Protein AF-A0A1M6XL21-F1 (afdb_monomer_lite)

Radius of gyration: 25.84 Å; chains: 1; bounding box: 59×42×71 Å

pLDDT: mean 74.13, std 13.38, range [38.69, 94.69]

Structure (mmCIF, N/CA/C/O backbone):
data_AF-A0A1M6XL21-F1
#
_entry.id   AF-A0A1M6XL21-F1
#
loop_
_atom_site.group_PDB
_atom_site.id
_atom_site.type_symbol
_atom_site.label_atom_id
_atom_site.label_alt_id
_atom_site.label_comp_id
_atom_site.label_asym_id
_atom_site.label_entity_id
_atom_site.label_seq_id
_atom_site.pdbx_PDB_ins_code
_atom_site.Cartn_x
_atom_site.Cartn_y
_atom_site.Cartn_z
_atom_site.occupancy
_atom_site.B_iso_or_equiv
_atom_site.auth_seq_id
_atom_site.auth_comp_id
_atom_site.auth_asym_id
_atom_site.auth_atom_id
_atom_site.pdbx_PDB_model_num
ATOM 1 N N . MET A 1 1 ? -6.987 -1.058 28.748 1.00 57.75 1 MET A N 1
ATOM 2 C CA . MET A 1 1 ? -7.722 -0.565 27.557 1.00 57.75 1 MET A CA 1
ATOM 3 C C . MET A 1 1 ? -9.238 -0.708 27.685 1.00 57.75 1 MET A C 1
ATOM 5 O O . MET A 1 1 ? -9.947 0.036 27.022 1.00 57.75 1 MET A O 1
ATOM 9 N N . ASP A 1 2 ? -9.763 -1.590 28.539 1.00 62.88 2 ASP A N 1
ATOM 10 C CA . ASP A 1 2 ? -11.218 -1.822 28.621 1.00 62.88 2 ASP A CA 1
ATOM 11 C C . ASP A 1 2 ? -12.010 -0.645 29.212 1.00 62.88 2 ASP A C 1
ATOM 13 O O . ASP A 1 2 ? -13.094 -0.319 28.730 1.00 62.88 2 ASP A O 1
ATOM 17 N N . VAL A 1 3 ? -11.427 0.085 30.170 1.00 67.69 3 VAL A N 1
ATOM 18 C CA . VAL A 1 3 ? -12.015 1.335 30.690 1.00 67.69 3 VAL A CA 1
ATOM 19 C C . VAL A 1 3 ? -12.098 2.402 29.592 1.00 67.69 3 VAL A C 1
ATOM 21 O O . VAL A 1 3 ? -13.120 3.059 29.445 1.00 67.69 3 VAL A O 1
ATOM 24 N N . LEU A 1 4 ? -11.068 2.521 28.750 1.00 70.00 4 LEU A N 1
ATOM 25 C CA . LEU A 1 4 ? -11.036 3.484 27.643 1.00 70.00 4 LEU A CA 1
ATOM 26 C C . LEU A 1 4 ? -12.038 3.137 26.539 1.00 70.00 4 LEU A C 1
ATOM 28 O O . LEU A 1 4 ? -12.704 4.030 26.032 1.00 70.00 4 LEU A O 1
ATOM 32 N N . LYS A 1 5 ? -12.213 1.848 26.221 1.00 72.25 5 LYS A N 1
ATOM 33 C CA . LYS A 1 5 ? -13.268 1.385 25.301 1.00 72.25 5 LYS A CA 1
ATOM 34 C C . LYS A 1 5 ? -14.675 1.695 25.817 1.00 72.25 5 LYS A C 1
ATOM 36 O O . LYS A 1 5 ? -15.581 1.889 25.018 1.00 72.25 5 LYS A O 1
ATOM 41 N N . THR A 1 6 ? -14.851 1.740 27.137 1.00 74.31 6 THR A N 1
ATOM 42 C CA . THR A 1 6 ? -16.141 2.044 27.771 1.00 74.31 6 THR A CA 1
ATOM 43 C C . THR A 1 6 ? -16.406 3.551 27.818 1.00 74.31 6 THR A C 1
ATOM 45 O O . THR A 1 6 ? -17.531 3.992 27.597 1.00 74.31 6 THR A O 1
ATOM 48 N N . VAL A 1 7 ? -15.375 4.350 28.105 1.00 79.12 7 VAL A N 1
ATOM 49 C CA . VAL A 1 7 ? -15.499 5.804 28.295 1.00 79.12 7 VAL A CA 1
ATOM 50 C C . VAL A 1 7 ? -15.458 6.568 26.968 1.00 79.12 7 VAL A C 1
ATOM 52 O O . VAL A 1 7 ? -16.167 7.565 26.835 1.00 79.12 7 VAL A O 1
ATOM 55 N N . ALA A 1 8 ? -14.657 6.104 26.005 1.00 82.69 8 ALA A N 1
ATOM 56 C CA . ALA A 1 8 ? -14.414 6.777 24.731 1.00 82.69 8 ALA A CA 1
ATOM 57 C C . ALA A 1 8 ? -14.312 5.786 23.547 1.00 82.69 8 ALA A C 1
ATOM 59 O O . ALA A 1 8 ? -13.234 5.600 22.964 1.00 82.69 8 ALA A O 1
ATOM 60 N N . PRO A 1 9 ? -15.412 5.089 23.205 1.00 82.00 9 PRO A N 1
ATOM 61 C CA . PRO A 1 9 ? -15.414 4.072 22.158 1.00 82.00 9 PRO A CA 1
ATOM 62 C C . PRO A 1 9 ? -15.048 4.619 20.770 1.00 82.00 9 PRO A C 1
ATOM 64 O O . PRO A 1 9 ? -14.328 3.944 20.035 1.00 82.00 9 PRO A O 1
ATOM 67 N N . TRP A 1 10 ? -15.485 5.824 20.392 1.00 83.44 10 TRP A N 1
ATOM 68 C CA . TRP A 1 10 ? -15.231 6.358 19.050 1.00 83.44 10 TRP A CA 1
ATOM 69 C C . TRP A 1 10 ? -13.767 6.721 18.834 1.00 83.44 10 TRP A C 1
ATOM 71 O O . TRP A 1 10 ? -13.200 6.389 17.791 1.00 83.44 10 TRP A O 1
ATOM 81 N N . LEU A 1 11 ? -13.146 7.361 19.819 1.00 84.44 11 LEU A N 1
ATOM 82 C CA . LEU A 1 11 ? -11.736 7.732 19.791 1.00 84.44 11 LEU A CA 1
ATOM 83 C C . LEU A 1 11 ? -10.828 6.502 19.802 1.00 84.44 11 LEU A C 1
ATOM 85 O O . LEU A 1 11 ? -9.853 6.454 19.049 1.00 84.44 11 LEU A O 1
ATOM 89 N N . VAL A 1 12 ? -11.164 5.481 20.599 1.00 82.88 12 VAL A N 1
ATOM 90 C CA . VAL A 1 12 ? -10.416 4.217 20.603 1.00 82.88 12 VAL A CA 1
ATOM 91 C C . VAL A 1 12 ? -10.538 3.527 19.248 1.00 82.88 12 VAL A C 1
ATOM 93 O O . VAL A 1 12 ? -9.514 3.184 18.660 1.00 82.88 12 VAL A O 1
ATOM 96 N N . THR A 1 13 ? -11.750 3.383 18.703 1.00 80.62 13 THR A N 1
ATOM 97 C CA . THR A 1 13 ? -11.937 2.763 17.384 1.00 80.62 13 THR A CA 1
ATOM 98 C C . THR A 1 13 ? -11.274 3.568 16.269 1.00 80.62 13 THR A C 1
ATOM 100 O O . THR A 1 13 ? -10.723 2.974 15.349 1.00 80.62 13 THR A O 1
ATOM 103 N N . ALA A 1 14 ? -11.249 4.896 16.350 1.00 81.44 14 ALA A N 1
ATOM 104 C CA . ALA A 1 14 ? -10.526 5.747 15.409 1.00 81.44 14 ALA A CA 1
ATOM 105 C C . ALA A 1 14 ? -9.002 5.546 15.477 1.00 81.44 14 ALA A C 1
ATOM 107 O O . ALA A 1 14 ? -8.352 5.414 14.441 1.00 81.44 14 ALA A O 1
ATOM 108 N N . LEU A 1 15 ? -8.433 5.459 16.684 1.00 80.31 15 LEU A N 1
ATOM 109 C CA . LEU A 1 15 ? -7.005 5.198 16.904 1.00 80.31 15 LEU A CA 1
ATOM 110 C C . LEU A 1 15 ? -6.580 3.784 16.489 1.00 80.31 15 LEU A C 1
ATOM 112 O O . LEU A 1 15 ? -5.427 3.581 16.099 1.00 80.31 15 LEU A O 1
ATOM 116 N N . THR A 1 16 ? -7.463 2.790 16.620 1.00 74.75 16 THR A N 1
ATOM 117 C CA . THR A 1 16 ? -7.148 1.378 16.333 1.00 74.75 16 THR A CA 1
ATOM 118 C C . THR A 1 16 ? -7.675 0.885 14.989 1.00 74.75 16 THR A C 1
ATOM 120 O O . THR A 1 16 ? -7.268 -0.180 14.542 1.00 74.75 16 THR A O 1
ATOM 123 N N . GLY A 1 17 ? -8.562 1.637 14.339 1.00 70.44 17 GLY A N 1
ATOM 124 C CA . GLY A 1 17 ? -9.298 1.234 13.137 1.00 70.44 17 GLY A CA 1
ATOM 125 C C . GLY A 1 17 ? -8.495 1.256 11.839 1.00 70.44 17 GLY A C 1
ATOM 126 O O . GLY A 1 17 ? -9.066 1.064 10.774 1.00 70.44 17 GLY A O 1
ATOM 127 N N . GLY A 1 18 ? -7.186 1.511 11.901 1.00 66.00 18 GLY A N 1
ATOM 128 C CA . GLY A 1 18 ? -6.281 1.366 10.757 1.00 66.00 18 GLY A CA 1
ATOM 129 C C . GLY A 1 18 ? -6.426 2.417 9.654 1.00 66.00 18 GLY A C 1
ATOM 130 O O . GLY A 1 18 ? -5.736 2.307 8.649 1.00 66.00 18 GLY A O 1
ATOM 131 N N . VAL A 1 19 ? -7.268 3.442 9.828 1.00 73.62 19 VAL A N 1
ATOM 132 C CA . VAL A 1 19 ? -7.415 4.554 8.875 1.00 73.62 19 VAL A CA 1
ATOM 133 C C . VAL A 1 19 ? -6.515 5.718 9.315 1.00 73.62 19 VAL A C 1
ATOM 135 O O . VAL A 1 19 ? -6.855 6.394 10.291 1.00 73.62 19 VAL A O 1
ATOM 138 N N . PRO A 1 20 ? -5.395 6.011 8.617 1.00 70.25 20 PRO A N 1
ATOM 139 C CA . PRO A 1 20 ? -4.385 6.958 9.102 1.00 70.25 20 PRO A CA 1
ATOM 140 C C . PRO A 1 20 ? -4.927 8.368 9.380 1.00 70.25 20 PRO A C 1
ATOM 142 O O . PRO A 1 20 ? -4.590 8.973 10.394 1.00 70.25 20 PRO A O 1
ATOM 145 N N . GLY A 1 21 ? -5.817 8.877 8.519 1.00 74.94 21 GLY A N 1
ATOM 146 C CA . GLY A 1 21 ? -6.404 10.212 8.682 1.00 74.94 21 GLY A CA 1
ATOM 147 C C . GLY A 1 21 ? -7.362 10.323 9.873 1.00 74.94 21 GLY A C 1
ATOM 148 O O . GLY A 1 21 ? -7.344 11.317 10.596 1.00 74.94 21 GLY A O 1
ATOM 149 N N . ILE A 1 22 ? -8.162 9.284 10.124 1.00 78.50 22 ILE A N 1
ATOM 150 C CA . ILE A 1 22 ? -9.100 9.242 11.256 1.00 78.50 22 ILE A CA 1
ATOM 151 C C . ILE A 1 22 ? -8.326 9.036 12.568 1.00 78.50 22 ILE A C 1
ATOM 153 O O . ILE A 1 22 ? -8.627 9.691 13.566 1.00 78.50 22 ILE A O 1
ATOM 157 N N . ALA A 1 23 ? -7.277 8.208 12.551 1.00 77.88 23 ALA A N 1
ATOM 158 C CA . ALA A 1 23 ? -6.390 8.005 13.693 1.00 77.88 23 ALA A CA 1
ATOM 159 C C . ALA A 1 23 ? -5.653 9.294 14.091 1.00 77.8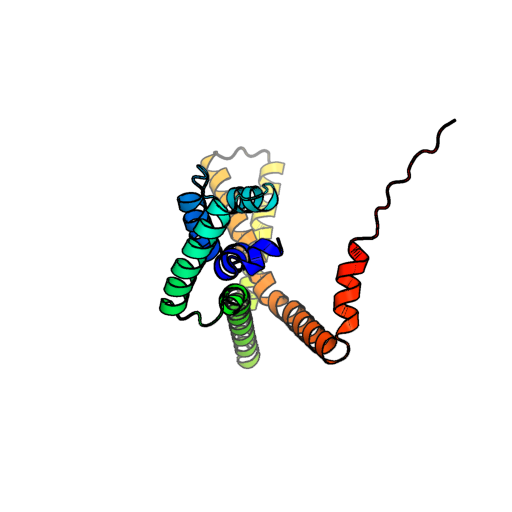8 23 ALA A C 1
ATOM 161 O O . ALA A 1 23 ? -5.602 9.620 15.275 1.00 77.88 23 ALA A O 1
ATOM 162 N N . ALA A 1 24 ? -5.145 10.068 13.125 1.00 79.50 24 ALA A N 1
ATOM 163 C CA . ALA A 1 24 ? -4.499 11.356 13.388 1.00 79.50 24 ALA A CA 1
ATOM 164 C C . ALA A 1 24 ? -5.479 12.409 13.946 1.00 79.50 24 ALA A C 1
ATOM 166 O O . ALA A 1 24 ? -5.139 13.168 14.858 1.00 79.50 24 ALA A O 1
ATOM 167 N N . MET A 1 25 ? -6.727 12.431 13.461 1.00 79.44 25 MET A N 1
ATOM 168 C CA . MET A 1 25 ? -7.765 13.301 14.029 1.00 79.44 25 MET A CA 1
ATOM 169 C C . MET A 1 25 ? -8.119 12.917 15.469 1.00 79.44 25 MET A C 1
ATOM 171 O O . MET A 1 25 ? -8.242 13.793 16.321 1.00 79.44 25 MET A O 1
ATOM 175 N N . ALA A 1 26 ? -8.237 11.623 15.769 1.00 80.94 26 ALA A N 1
ATOM 176 C CA . ALA A 1 26 ? -8.469 11.172 17.138 1.00 80.94 26 ALA A CA 1
ATOM 177 C C . ALA A 1 26 ? -7.271 11.483 18.049 1.00 80.94 26 ALA A C 1
ATOM 179 O O . ALA A 1 26 ? -7.458 12.000 19.148 1.00 80.94 26 ALA A O 1
ATOM 180 N N . ALA A 1 27 ? -6.042 11.255 17.577 1.00 81.56 27 ALA A N 1
ATOM 181 C CA . ALA A 1 27 ? -4.825 11.571 18.321 1.00 81.56 27 ALA A CA 1
ATOM 182 C C . ALA A 1 27 ? -4.724 13.067 18.653 1.00 81.56 27 ALA A C 1
ATOM 184 O O . ALA A 1 27 ? -4.482 13.424 19.803 1.00 81.56 27 ALA A O 1
ATOM 185 N N . SER A 1 28 ? -5.006 13.949 17.692 1.00 80.81 28 SER A N 1
ATOM 186 C CA . SER A 1 28 ? -5.005 15.401 17.922 1.00 80.81 28 SER A CA 1
ATOM 187 C C . SER A 1 28 ? -6.123 15.870 18.862 1.00 80.81 28 SER A C 1
ATOM 189 O O . SER A 1 28 ? -5.878 16.721 19.718 1.00 80.81 28 SER A O 1
ATOM 191 N N . ALA A 1 29 ? -7.327 15.290 18.773 1.00 80.00 29 ALA A N 1
ATOM 192 C CA . ALA A 1 29 ? -8.427 15.592 19.692 1.00 80.00 29 ALA A CA 1
ATOM 193 C C . ALA A 1 29 ? -8.091 15.210 21.144 1.00 80.00 29 ALA A C 1
ATOM 195 O O . ALA A 1 29 ? -8.383 15.965 22.074 1.00 80.00 29 ALA A O 1
ATOM 196 N N . ILE A 1 30 ? -7.434 14.064 21.335 1.00 81.00 30 ILE A N 1
ATOM 197 C CA . ILE A 1 30 ? -7.001 13.583 22.651 1.00 81.00 30 ILE A CA 1
ATOM 198 C C . ILE A 1 30 ? -5.828 14.421 23.160 1.00 81.00 30 ILE A C 1
ATOM 200 O O . ILE A 1 30 ? -5.871 14.900 24.291 1.00 81.00 30 ILE A O 1
ATOM 204 N N . ALA A 1 31 ? -4.814 14.663 22.329 1.00 81.50 31 ALA A N 1
ATOM 205 C CA . ALA A 1 31 ? -3.648 15.454 22.707 1.00 81.50 31 ALA A CA 1
ATOM 206 C C . ALA A 1 31 ? -4.032 16.881 23.128 1.00 81.50 31 ALA A C 1
ATOM 208 O O . ALA A 1 31 ? -3.570 17.357 24.164 1.00 81.50 31 ALA A O 1
ATOM 209 N N . GLY A 1 32 ? -4.958 17.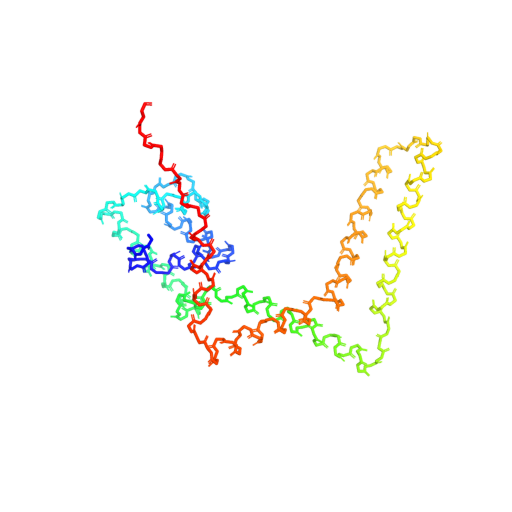521 22.404 1.00 77.25 32 GLY A N 1
ATOM 210 C CA . GLY A 1 32 ? -5.450 18.860 22.739 1.00 77.25 32 GLY A CA 1
ATOM 211 C C . GLY A 1 32 ? -6.238 18.937 24.053 1.00 77.25 32 GLY A C 1
ATOM 212 O O . GLY A 1 32 ? -6.229 19.978 24.706 1.00 77.25 32 GLY A O 1
ATOM 213 N N . LYS A 1 33 ? -6.900 17.851 24.470 1.00 76.38 33 LYS A N 1
ATOM 214 C CA . LYS A 1 33 ? -7.683 17.797 25.719 1.00 76.38 33 LYS A CA 1
ATOM 215 C C . LYS A 1 33 ? -6.867 17.327 26.922 1.00 76.38 33 LYS A C 1
ATOM 217 O O . LYS A 1 33 ? -7.139 17.764 28.035 1.00 76.38 33 LYS A O 1
ATOM 222 N N . LEU A 1 34 ? -5.877 16.461 26.704 1.00 74.25 34 LEU A N 1
ATOM 223 C CA . LEU A 1 34 ? -4.982 15.958 27.750 1.00 74.25 34 LEU A CA 1
ATOM 224 C C . LEU A 1 34 ? -3.705 16.802 27.906 1.00 74.25 34 LEU A C 1
ATOM 226 O O . LEU A 1 34 ? -2.931 16.554 28.827 1.00 74.25 34 LEU A O 1
ATOM 230 N N . GLY A 1 35 ? -3.478 17.791 27.034 1.00 69.44 35 GLY A N 1
ATOM 231 C CA . GLY A 1 35 ? -2.284 18.639 27.066 1.00 69.44 35 GLY A CA 1
ATOM 232 C C . GLY A 1 35 ? -1.001 17.898 26.680 1.00 69.44 35 GLY A C 1
ATOM 233 O O . GLY A 1 35 ? 0.082 18.267 27.131 1.00 69.44 35 GLY A O 1
ATOM 234 N N . LEU A 1 36 ? -1.110 16.837 25.875 1.00 71.94 36 LEU A N 1
ATOM 235 C CA . LEU A 1 36 ? 0.050 16.096 25.383 1.00 71.94 36 LEU A CA 1
ATOM 236 C C . LEU A 1 36 ? 0.720 16.919 24.275 1.00 71.94 36 LEU A C 1
ATOM 238 O O . LEU A 1 36 ? 0.079 17.277 23.290 1.00 71.94 36 LEU A O 1
ATOM 242 N N . GLY A 1 37 ? 2.008 17.231 24.442 1.00 59.00 37 GLY A N 1
ATOM 243 C CA . GLY A 1 37 ? 2.772 18.024 23.469 1.00 59.00 37 GLY A CA 1
ATOM 244 C C . GLY A 1 37 ? 3.039 17.300 22.144 1.00 59.00 37 GLY A C 1
ATOM 245 O O . GLY A 1 37 ? 3.297 17.953 21.138 1.00 59.00 37 GLY A O 1
ATOM 246 N N . ASP A 1 38 ? 2.942 15.967 22.135 1.00 66.62 38 ASP A N 1
ATOM 247 C CA . ASP A 1 38 ? 3.056 15.137 20.937 1.00 66.62 38 ASP A CA 1
ATOM 248 C C . ASP A 1 38 ? 1.677 14.569 20.559 1.00 66.62 38 ASP A C 1
ATOM 250 O O . ASP A 1 38 ? 1.108 13.733 21.263 1.00 66.62 38 ASP A O 1
ATOM 254 N N . GLY A 1 39 ? 1.130 15.071 19.448 1.00 69.12 39 GLY A N 1
ATOM 255 C CA . GLY A 1 39 ? -0.148 14.645 18.875 1.00 69.12 39 GLY A CA 1
ATOM 256 C C . GLY A 1 39 ? -0.039 13.445 17.934 1.00 69.12 39 GLY A C 1
ATOM 257 O O . GLY A 1 39 ? -1.000 13.153 17.217 1.00 69.12 39 GLY A O 1
ATOM 258 N N . SER A 1 40 ? 1.117 12.776 17.880 1.00 74.56 40 SER A N 1
ATOM 259 C CA . SER A 1 40 ? 1.289 11.571 17.076 1.00 74.56 40 SER A CA 1
ATOM 260 C C . SER A 1 40 ? 0.445 10.410 17.614 1.00 74.56 40 SER A C 1
ATOM 262 O O . SER A 1 40 ? 0.214 10.256 18.816 1.00 74.56 40 SER A O 1
ATOM 264 N N . VAL A 1 41 ? -0.035 9.569 16.696 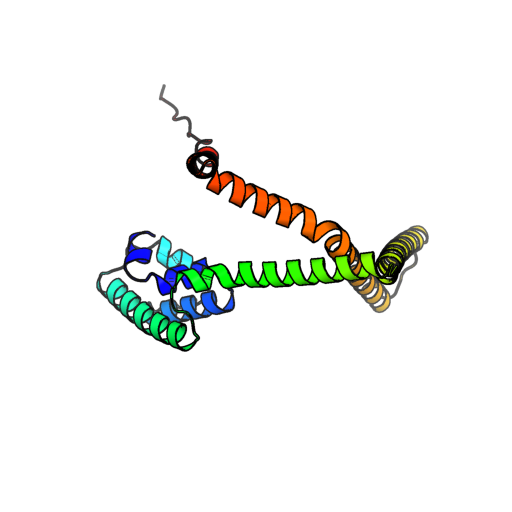1.00 76.81 41 VAL A N 1
ATOM 265 C CA . VAL A 1 41 ? -0.913 8.429 17.010 1.00 76.81 41 VAL A CA 1
ATOM 266 C C . VAL A 1 41 ? -0.248 7.468 17.999 1.00 76.81 41 VAL A C 1
ATOM 268 O O . VAL A 1 41 ? -0.909 6.973 18.913 1.00 76.81 41 VAL A O 1
ATOM 271 N N . ASP A 1 42 ? 1.058 7.247 17.855 1.00 75.75 42 ASP A N 1
ATOM 272 C CA . ASP A 1 42 ? 1.822 6.329 18.699 1.00 75.75 42 ASP A CA 1
ATOM 273 C C . ASP A 1 42 ? 2.102 6.908 20.090 1.00 75.75 42 ASP A C 1
ATOM 275 O O . ASP A 1 42 ? 1.941 6.198 21.087 1.00 75.75 42 ASP A O 1
ATOM 279 N N . ALA A 1 43 ? 2.437 8.202 20.188 1.00 76.44 43 ALA A N 1
ATOM 280 C CA . ALA A 1 43 ? 2.641 8.864 21.476 1.00 76.44 43 ALA A CA 1
ATOM 281 C C . ALA A 1 43 ? 1.346 8.910 22.293 1.00 76.44 43 ALA A C 1
ATOM 283 O O . ALA A 1 43 ? 1.343 8.561 23.476 1.00 76.44 43 ALA A O 1
ATOM 284 N N . VAL A 1 44 ? 0.224 9.251 21.650 1.00 78.94 44 VAL A N 1
ATOM 285 C CA . VAL A 1 44 ? -1.093 9.263 22.296 1.00 78.94 44 VAL A CA 1
ATOM 286 C C . VAL A 1 44 ? -1.509 7.852 22.710 1.00 78.94 44 VAL A C 1
ATOM 288 O O . VAL A 1 44 ? -1.964 7.655 23.836 1.00 78.94 44 VAL A O 1
ATOM 291 N N . ARG A 1 45 ? -1.306 6.840 21.855 1.00 75.81 45 ARG A N 1
ATOM 292 C CA . ARG A 1 45 ? -1.600 5.441 22.203 1.00 75.81 45 ARG A CA 1
ATOM 293 C C . ARG A 1 45 ? -0.786 4.980 23.415 1.00 75.81 45 ARG A C 1
ATOM 295 O O . ARG A 1 45 ? -1.359 4.372 24.316 1.00 75.81 45 ARG A O 1
ATOM 302 N N . SER A 1 46 ? 0.506 5.301 23.448 1.00 74.12 46 SER A N 1
ATOM 303 C CA . SER A 1 46 ? 1.409 4.962 24.554 1.00 74.12 46 SER A CA 1
ATOM 304 C C . SER A 1 46 ? 0.999 5.651 25.862 1.00 74.12 46 SER A C 1
ATOM 306 O O . SER A 1 46 ? 0.868 4.995 26.901 1.00 74.12 46 SER A O 1
ATOM 308 N N . ALA A 1 47 ? 0.679 6.948 25.800 1.00 72.62 47 ALA A N 1
ATOM 309 C CA . ALA A 1 47 ? 0.208 7.727 26.945 1.00 72.62 47 ALA A CA 1
ATOM 310 C C . ALA A 1 47 ? -1.105 7.172 27.528 1.00 72.62 47 ALA A C 1
ATOM 312 O O . ALA A 1 47 ? -1.256 7.073 28.746 1.00 72.62 47 ALA A O 1
ATOM 313 N N . LEU A 1 48 ? -2.028 6.738 26.664 1.00 71.94 48 LEU A N 1
ATOM 314 C CA . LEU A 1 48 ? -3.297 6.124 27.066 1.00 71.94 48 LEU A CA 1
ATOM 315 C C . LEU A 1 48 ? -3.132 4.699 27.625 1.00 71.94 48 LEU A C 1
ATOM 317 O O . LEU A 1 48 ? -3.956 4.259 28.425 1.00 71.94 48 LEU A O 1
ATOM 321 N N . THR A 1 49 ? -2.096 3.952 27.223 1.00 68.69 49 THR A N 1
ATOM 322 C CA . THR A 1 49 ? -1.790 2.628 27.803 1.00 68.69 49 THR A CA 1
ATOM 323 C C . THR A 1 49 ? -1.034 2.693 29.127 1.00 68.69 49 THR A C 1
ATOM 325 O O . THR A 1 49 ? -1.184 1.784 29.941 1.00 68.69 49 THR A O 1
ATOM 328 N N . GLY A 1 50 ? -0.200 3.718 29.324 1.00 60.22 50 GLY A N 1
ATOM 329 C CA . GLY A 1 50 ? 0.785 3.761 30.408 1.00 60.22 50 GLY A CA 1
ATOM 330 C C . GLY A 1 50 ? 0.338 4.478 31.682 1.00 60.22 50 GLY A C 1
ATOM 331 O O . GLY A 1 50 ? 0.969 4.287 32.719 1.00 60.22 50 GLY A O 1
ATOM 332 N N . GLN A 1 51 ? -0.727 5.286 31.640 1.00 62.53 51 GLN A N 1
ATOM 333 C CA . GLN A 1 51 ? -1.074 6.185 32.744 1.00 62.53 51 GLN A CA 1
ATOM 334 C C . GLN A 1 51 ? -2.440 5.861 33.361 1.00 62.53 51 GLN A C 1
ATOM 336 O O . GLN A 1 51 ? -3.442 5.720 32.659 1.00 62.53 51 GLN A O 1
ATOM 341 N N . GLN A 1 52 ? -2.498 5.782 34.695 1.00 62.03 52 GLN A N 1
ATOM 342 C CA . GLN A 1 52 ? -3.767 5.842 35.423 1.00 62.03 52 GLN A CA 1
ATOM 343 C C . GLN A 1 52 ? -4.345 7.245 35.224 1.00 62.03 52 GLN A C 1
ATOM 345 O O . GLN A 1 52 ? -3.834 8.218 35.774 1.00 62.03 52 GLN A O 1
ATOM 350 N N . MET A 1 53 ? -5.364 7.355 34.373 1.00 69.00 53 MET A N 1
ATOM 351 C CA . MET A 1 53 ? -6.028 8.628 34.103 1.00 69.00 53 MET A CA 1
ATOM 352 C C . MET A 1 53 ? -6.810 9.087 35.332 1.00 69.00 53 MET A C 1
ATOM 354 O O . MET A 1 53 ? -7.499 8.286 35.968 1.00 69.00 53 MET A O 1
ATOM 358 N N . THR A 1 54 ? -6.737 10.380 35.645 1.00 78.38 54 THR A N 1
ATOM 359 C CA . THR A 1 54 ? -7.561 10.955 36.713 1.00 78.38 54 THR A CA 1
ATOM 360 C C . THR A 1 54 ? -9.036 11.023 36.280 1.00 78.38 54 THR A C 1
ATOM 362 O O . THR A 1 54 ? -9.327 11.051 35.078 1.00 78.38 54 THR A O 1
ATOM 365 N N . PRO A 1 55 ? -9.999 11.062 37.218 1.00 76.25 55 PRO A N 1
ATOM 366 C CA . PRO A 1 55 ? -11.422 11.193 36.892 1.00 76.25 55 PRO A CA 1
ATOM 367 C C . PRO A 1 55 ? -11.741 12.405 36.002 1.00 76.25 55 PRO A C 1
ATOM 369 O O . PRO A 1 55 ? -12.586 12.322 35.110 1.00 76.25 55 PRO A O 1
ATOM 372 N N . GLU A 1 56 ? -11.023 13.512 36.184 1.00 78.75 56 GLU A N 1
ATOM 373 C CA . GLU A 1 56 ? -11.164 14.733 35.385 1.00 78.75 56 GLU A CA 1
ATOM 374 C C . GLU A 1 56 ? -10.687 14.513 33.943 1.00 78.75 56 GLU A C 1
ATOM 376 O O . GLU A 1 56 ? -11.325 14.974 32.995 1.00 78.75 56 GLU A O 1
ATOM 381 N N . GLN A 1 57 ? -9.603 13.753 33.758 1.00 77.38 57 GLN A N 1
ATOM 382 C CA . GLN A 1 57 ? -9.099 13.381 32.434 1.00 77.38 57 GLN A CA 1
ATOM 383 C C . GLN A 1 57 ? -10.042 12.407 31.721 1.00 77.38 57 GLN A C 1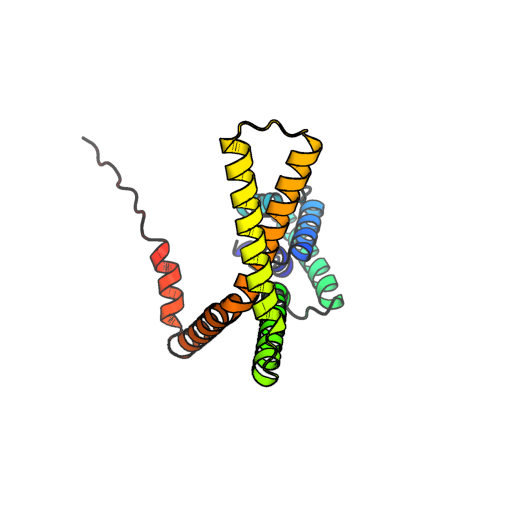
ATOM 385 O O . GLN A 1 57 ? -10.220 12.507 30.507 1.00 77.38 57 GLN A O 1
ATOM 390 N N . LEU A 1 58 ? -10.683 11.493 32.456 1.00 80.19 58 LEU A N 1
ATOM 391 C CA . LEU A 1 58 ? -11.705 10.600 31.903 1.00 80.19 58 LEU A CA 1
ATOM 392 C C . LEU A 1 58 ? -12.949 11.375 31.450 1.00 80.19 58 LEU A C 1
ATOM 394 O O . LEU A 1 58 ? -13.499 11.077 30.390 1.00 80.19 58 LEU A O 1
ATOM 398 N N . LEU A 1 59 ? -13.364 12.399 32.202 1.00 83.12 59 LEU A N 1
ATOM 399 C CA . LEU A 1 59 ? -14.465 13.277 31.804 1.00 83.12 59 LEU A CA 1
ATOM 400 C C . LEU A 1 59 ? -14.116 14.089 30.548 1.00 83.12 59 LEU A C 1
ATOM 402 O O . LEU A 1 59 ? -14.923 14.159 29.621 1.00 83.12 59 LEU A O 1
ATOM 406 N N . ALA A 1 60 ? -12.910 14.658 30.492 1.00 82.44 60 ALA A N 1
ATOM 407 C CA . ALA A 1 60 ? -12.431 15.388 29.320 1.00 82.44 60 ALA A CA 1
ATOM 408 C C . ALA A 1 60 ? -12.341 14.486 28.078 1.00 82.44 60 ALA A C 1
ATOM 410 O O . ALA A 1 60 ? -12.714 14.904 26.980 1.00 82.44 60 ALA A O 1
ATOM 411 N N . LEU A 1 61 ? -11.898 13.237 28.255 1.00 82.38 61 LEU A N 1
ATOM 412 C CA . LEU A 1 61 ? -11.848 12.241 27.189 1.00 82.38 61 LEU A CA 1
ATOM 413 C C . LEU A 1 61 ? -13.252 11.858 26.709 1.00 82.38 61 LEU A C 1
ATOM 415 O O . LEU A 1 61 ? -13.474 11.766 25.506 1.00 82.38 61 LEU A O 1
ATOM 419 N N . LYS A 1 62 ? -14.211 11.697 27.627 1.00 85.00 62 LYS A N 1
ATOM 420 C CA . LYS A 1 62 ? -15.609 11.424 27.276 1.00 85.00 62 LYS A CA 1
ATOM 421 C C . LYS A 1 62 ? -16.231 12.559 26.461 1.00 85.00 62 LYS A C 1
ATOM 423 O O . LYS A 1 62 ? -16.865 12.300 25.447 1.00 85.00 62 LYS A O 1
ATOM 428 N N . GLN A 1 63 ? -16.012 13.808 26.867 1.00 85.50 63 GLN A N 1
ATOM 429 C CA . GLN A 1 63 ? -16.481 14.971 26.106 1.00 85.50 63 GLN A CA 1
ATOM 430 C C . GLN A 1 63 ? -15.858 15.018 24.705 1.00 85.50 63 GLN A C 1
ATOM 432 O O . GLN A 1 63 ? -16.549 15.284 23.726 1.00 85.50 63 GLN A O 1
ATOM 437 N N . ALA A 1 64 ? -14.559 14.723 24.601 1.00 83.88 64 ALA A N 1
ATOM 438 C CA . ALA A 1 64 ? -13.877 14.636 23.315 1.00 83.88 64 ALA A CA 1
ATOM 439 C C . ALA A 1 64 ? -14.444 13.510 22.435 1.00 83.88 64 ALA A C 1
ATOM 441 O O . ALA A 1 64 ? -14.557 13.690 21.223 1.00 83.88 64 ALA A O 1
ATOM 442 N N . ASP A 1 65 ? -14.812 12.374 23.033 1.00 84.62 65 ASP A N 1
ATOM 443 C CA . ASP A 1 65 ? -15.449 11.256 22.336 1.00 84.62 65 ASP A CA 1
ATOM 444 C C . ASP A 1 65 ? -16.831 11.629 21.805 1.00 84.62 65 ASP A C 1
ATOM 446 O O . ASP A 1 65 ? -17.125 11.354 20.646 1.00 84.62 65 ASP A O 1
ATOM 450 N N . ASP A 1 66 ? -17.646 12.317 22.607 1.00 86.69 66 ASP A N 1
ATOM 451 C CA . ASP A 1 66 ? -18.987 12.754 22.213 1.00 86.69 66 ASP A CA 1
ATOM 452 C C . ASP A 1 66 ? -18.929 13.777 21.054 1.00 86.69 66 ASP A C 1
ATOM 454 O O . ASP A 1 66 ? -19.663 13.648 20.065 1.00 86.69 66 ASP A O 1
ATOM 458 N N . ASP A 1 67 ? -18.003 14.743 21.118 1.00 85.38 67 ASP A N 1
ATOM 459 C CA . ASP A 1 67 ? -17.750 15.716 20.043 1.00 85.38 67 ASP A CA 1
ATOM 460 C C . ASP A 1 67 ? -17.251 15.031 18.761 1.00 85.38 67 ASP A C 1
ATOM 462 O O . ASP A 1 67 ? -17.662 15.365 17.642 1.00 85.38 67 ASP A O 1
ATOM 466 N N . PHE A 1 68 ? -16.349 14.060 18.913 1.00 84.88 68 PHE A N 1
ATOM 467 C CA . PHE A 1 68 ? -15.814 13.285 17.802 1.00 84.88 68 PHE A CA 1
ATOM 468 C C . PHE A 1 68 ? -16.900 12.404 17.174 1.00 84.88 68 PHE A C 1
ATOM 470 O O . PHE A 1 68 ? -17.055 12.403 15.953 1.00 84.88 68 PHE A O 1
ATOM 477 N N . ALA A 1 69 ? -17.723 11.737 17.983 1.00 84.06 69 ALA A N 1
ATOM 478 C CA . ALA A 1 69 ? -18.862 10.950 17.528 1.00 84.06 69 ALA A CA 1
ATOM 479 C C . ALA A 1 69 ? -19.855 11.805 16.733 1.00 84.06 69 ALA A C 1
ATOM 481 O O . ALA A 1 69 ? -20.364 11.362 15.705 1.00 84.06 69 ALA A O 1
ATOM 482 N N . LEU A 1 70 ? -20.114 13.044 17.161 1.00 85.81 70 LEU A N 1
ATOM 483 C CA . LEU A 1 70 ? -20.990 13.961 16.433 1.00 85.81 70 LEU A CA 1
ATOM 484 C C . LEU A 1 70 ? -20.421 14.322 15.053 1.00 85.81 70 LEU A C 1
ATOM 486 O O . LEU A 1 70 ? -21.144 14.231 14.060 1.00 85.81 70 LEU A O 1
ATOM 490 N N . LYS A 1 71 ? -19.125 14.645 14.969 1.00 83.06 71 LYS A N 1
ATOM 491 C CA . LYS A 1 71 ? -18.440 14.897 13.687 1.00 83.06 71 LYS A CA 1
ATOM 492 C C . LYS A 1 71 ? -18.444 13.667 12.780 1.00 83.06 71 LYS A C 1
ATOM 494 O O . LYS A 1 71 ? -18.702 13.786 11.585 1.00 83.06 71 LYS A O 1
ATOM 499 N N . MET A 1 72 ? -18.213 12.480 13.337 1.00 79.50 72 MET A N 1
ATOM 500 C CA . MET A 1 72 ? -18.211 11.241 12.558 1.00 79.50 72 MET A CA 1
ATOM 501 C C . MET A 1 72 ? -19.616 10.876 12.065 1.00 79.50 72 MET A C 1
ATOM 503 O O . MET A 1 72 ? -19.766 10.497 10.905 1.00 79.50 72 MET A O 1
ATOM 507 N N . ARG A 1 73 ? -20.665 11.090 12.869 1.00 80.69 73 ARG A N 1
ATOM 508 C CA . ARG A 1 73 ? -22.058 10.944 12.410 1.00 80.69 73 ARG A CA 1
ATOM 509 C C . ARG A 1 73 ? -22.416 11.942 11.312 1.00 80.69 73 ARG A C 1
ATOM 511 O O . ARG A 1 73 ? -23.081 11.556 10.356 1.00 80.69 73 ARG A O 1
ATOM 518 N N . GLN A 1 74 ? -21.947 13.189 11.405 1.00 79.19 74 GLN A N 1
ATOM 519 C CA . GLN A 1 74 ? -22.102 14.183 10.331 1.00 79.19 74 GLN A CA 1
ATOM 520 C C . GLN A 1 74 ? -21.380 13.761 9.045 1.00 79.19 74 GLN A C 1
ATOM 522 O O . GLN A 1 74 ? -21.896 13.983 7.954 1.00 79.19 74 GLN A O 1
ATOM 527 N N . ALA A 1 75 ? -20.228 13.102 9.168 1.00 71.81 75 ALA A N 1
ATOM 528 C CA . ALA A 1 75 ? -19.501 12.509 8.048 1.00 71.81 75 ALA A CA 1
ATOM 529 C C . ALA A 1 75 ? -20.127 11.196 7.522 1.00 71.81 75 ALA A C 1
ATOM 531 O O . ALA A 1 75 ? -19.584 10.589 6.602 1.00 71.81 75 ALA A O 1
ATOM 532 N N . GLY A 1 76 ? -21.262 10.755 8.079 1.00 72.50 76 GLY A N 1
ATOM 533 C CA . GLY A 1 76 ? -22.009 9.576 7.629 1.00 72.50 76 GLY A CA 1
ATOM 534 C C . GLY A 1 76 ? -21.693 8.276 8.377 1.00 72.50 76 GLY A C 1
ATOM 535 O O . GLY A 1 76 ? -22.273 7.237 8.064 1.00 72.50 76 GLY A O 1
ATOM 536 N N . PHE A 1 77 ? -20.826 8.298 9.392 1.00 75.88 77 PHE A N 1
ATOM 537 C CA . PHE A 1 77 ? -20.525 7.117 10.204 1.00 75.88 77 PHE A CA 1
ATOM 538 C C . PHE A 1 77 ? -21.585 6.923 11.289 1.00 75.88 77 PHE A C 1
ATOM 540 O O . PHE A 1 77 ? -21.629 7.644 12.281 1.00 75.88 77 PHE A O 1
ATOM 547 N N . THR A 1 78 ? -22.455 5.930 11.111 1.00 71.94 78 THR A N 1
ATOM 548 C CA . THR A 1 78 ? -23.552 5.640 12.052 1.00 71.94 78 THR A CA 1
ATOM 549 C C . THR A 1 78 ? -23.070 4.945 13.330 1.00 71.94 78 THR A C 1
ATOM 551 O O . THR A 1 78 ? -23.619 5.178 14.403 1.00 71.94 78 THR A O 1
ATOM 554 N N . HIS A 1 79 ? -22.024 4.120 13.223 1.00 72.62 79 HIS A N 1
ATOM 555 C CA . HIS A 1 79 ? -21.440 3.347 14.322 1.00 72.62 79 HIS A CA 1
ATOM 556 C C . HIS A 1 79 ? -19.914 3.447 14.285 1.00 72.62 79 HIS A C 1
ATOM 558 O O . HIS A 1 79 ? -19.330 3.502 13.201 1.00 72.62 79 HIS A O 1
ATOM 564 N N . ALA A 1 80 ? -19.268 3.422 15.456 1.00 66.94 80 ALA A N 1
ATOM 565 C CA . ALA A 1 80 ? -17.812 3.508 15.553 1.00 66.94 80 ALA A CA 1
ATOM 566 C C . ALA A 1 80 ? -17.121 2.368 14.783 1.00 66.94 80 ALA A C 1
ATOM 568 O O . ALA A 1 80 ? -16.136 2.584 14.080 1.00 66.94 80 ALA A O 1
ATOM 569 N N . GLU A 1 81 ? -17.697 1.167 14.840 1.00 65.19 81 GLU A N 1
ATOM 570 C CA . GLU A 1 81 ? -17.218 -0.040 14.154 1.00 65.19 81 GLU A CA 1
ATOM 571 C C . GLU A 1 81 ? -17.144 0.124 12.629 1.00 65.19 81 GLU A C 1
ATOM 573 O O . GLU A 1 81 ? -16.229 -0.400 11.992 1.00 65.19 81 GLU A O 1
ATOM 578 N N . ASN A 1 82 ? -18.033 0.935 12.041 1.00 66.12 82 ASN A N 1
ATOM 579 C CA . ASN A 1 82 ? -18.038 1.193 10.600 1.00 66.12 82 ASN A CA 1
ATOM 580 C C . ASN A 1 82 ? -16.774 1.936 10.143 1.00 66.12 82 ASN A C 1
ATOM 582 O O . ASN A 1 82 ? -16.392 1.821 8.981 1.00 66.12 82 ASN A O 1
ATOM 586 N N . MET A 1 83 ? -16.102 2.665 11.044 1.00 66.19 83 MET A N 1
ATOM 587 C CA . MET A 1 83 ? -14.863 3.383 10.733 1.00 66.19 83 MET A CA 1
ATOM 588 C C . MET A 1 83 ? -13.668 2.435 10.587 1.00 66.19 83 MET A C 1
ATOM 590 O O . MET A 1 83 ? -12.824 2.634 9.717 1.00 66.19 83 MET A O 1
ATOM 594 N N . ALA A 1 84 ? -13.610 1.384 11.409 1.00 63.53 84 ALA A N 1
ATOM 595 C CA . ALA A 1 84 ? -12.521 0.406 11.377 1.00 63.53 84 ALA A CA 1
ATOM 596 C C . ALA A 1 84 ? -12.566 -0.489 10.126 1.00 63.53 84 ALA A C 1
ATOM 598 O O . ALA A 1 84 ? -11.547 -1.017 9.690 1.00 63.53 84 ALA A O 1
ATOM 599 N N . GLY A 1 85 ? -13.748 -0.645 9.523 1.00 60.41 85 GLY A N 1
ATOM 600 C CA . GLY A 1 85 ? -13.936 -1.438 8.312 1.00 60.41 85 GLY A CA 1
ATOM 601 C C . GLY A 1 85 ? -13.609 -0.712 7.004 1.00 60.41 85 GLY A C 1
ATOM 602 O O . GLY A 1 85 ? -13.577 -1.373 5.969 1.00 60.41 85 GLY A O 1
ATOM 603 N N . ILE A 1 86 ? -13.376 0.609 7.009 1.00 64.81 86 ILE A N 1
ATOM 604 C CA . ILE A 1 86 ? -13.212 1.389 5.766 1.00 64.81 86 ILE A CA 1
ATOM 605 C C . ILE A 1 86 ? -11.997 0.916 4.975 1.00 64.81 86 ILE A C 1
ATOM 607 O O . ILE A 1 86 ? -12.113 0.698 3.775 1.00 64.81 86 ILE A O 1
ATOM 611 N N . GLN A 1 87 ? -10.847 0.730 5.630 1.00 60.19 87 GLN A N 1
ATOM 612 C CA . GLN A 1 87 ? -9.633 0.304 4.931 1.00 60.19 87 GLN A CA 1
ATOM 613 C C . GLN A 1 87 ? -9.819 -1.088 4.321 1.00 60.19 87 GLN A C 1
ATOM 615 O O . GLN A 1 87 ? -9.491 -1.305 3.162 1.00 60.19 87 GLN A O 1
ATOM 620 N N . VAL A 1 88 ? -10.447 -2.003 5.064 1.00 62.59 88 VAL A N 1
ATOM 621 C CA . VAL A 1 88 ? -10.744 -3.359 4.584 1.00 62.59 88 VAL A CA 1
ATOM 622 C C . VAL A 1 88 ? -11.705 -3.329 3.395 1.00 62.59 88 VAL A C 1
ATOM 624 O O . VAL A 1 88 ? -11.528 -4.082 2.441 1.00 62.59 88 VAL A O 1
ATOM 627 N N . GLN A 1 89 ? -12.711 -2.453 3.422 1.00 64.56 89 GLN A N 1
ATOM 628 C CA . GLN A 1 89 ? -13.635 -2.270 2.304 1.00 64.56 89 GLN A CA 1
ATOM 629 C C . GLN A 1 89 ? -12.953 -1.623 1.096 1.00 64.56 89 GLN A C 1
ATOM 631 O O . GLN A 1 89 ? -13.164 -2.086 -0.018 1.00 64.56 89 GLN A O 1
ATOM 636 N N . ALA A 1 90 ? -12.108 -0.611 1.293 1.00 62.94 90 ALA A N 1
ATOM 637 C CA . ALA A 1 90 ? -11.344 0.021 0.220 1.00 62.94 90 ALA A CA 1
ATOM 638 C C . ALA A 1 90 ? -10.368 -0.969 -0.433 1.00 62.94 90 ALA A C 1
ATOM 640 O O . ALA A 1 90 ? -10.315 -1.071 -1.659 1.00 62.94 90 ALA A O 1
ATOM 641 N N . ASP A 1 91 ? -9.661 -1.759 0.375 1.00 64.19 91 ASP A N 1
ATOM 642 C CA . ASP A 1 91 ? -8.759 -2.807 -0.099 1.00 64.19 91 ASP A CA 1
ATOM 643 C C . ASP A 1 91 ? -9.526 -3.905 -0.844 1.00 64.19 91 ASP A C 1
ATOM 645 O O . ASP A 1 91 ? -9.045 -4.409 -1.862 1.00 64.19 91 ASP A O 1
ATOM 649 N N . ARG A 1 92 ? -10.734 -4.247 -0.376 1.00 67.81 92 ARG A N 1
ATOM 650 C CA . ARG A 1 92 ? -11.633 -5.193 -1.045 1.00 67.81 92 ARG A CA 1
ATOM 651 C C . ARG A 1 92 ? -12.133 -4.655 -2.380 1.00 67.81 92 ARG A C 1
ATOM 653 O O . ARG A 1 92 ? -12.004 -5.357 -3.370 1.00 67.81 92 ARG A O 1
ATOM 660 N N . VAL A 1 93 ? -12.612 -3.413 -2.438 1.00 69.56 93 VAL A N 1
ATOM 661 C CA . VAL A 1 93 ? -13.033 -2.767 -3.693 1.00 69.56 93 VAL A CA 1
ATOM 662 C C . VAL A 1 93 ? -11.866 -2.710 -4.679 1.00 69.56 93 VAL A C 1
ATOM 664 O O . VAL A 1 93 ? -12.024 -3.070 -5.840 1.00 69.56 93 VAL A O 1
ATOM 667 N N . ALA A 1 94 ? -10.666 -2.351 -4.216 1.00 68.81 94 ALA A N 1
ATOM 668 C CA . ALA A 1 94 ? -9.467 -2.362 -5.048 1.00 68.81 94 ALA A CA 1
ATOM 669 C C . ALA A 1 94 ? -9.049 -3.782 -5.479 1.00 68.81 94 ALA A C 1
ATOM 671 O O . ALA A 1 94 ? -8.419 -3.961 -6.521 1.00 68.81 94 ALA A O 1
ATOM 672 N N . ALA A 1 95 ? -9.330 -4.814 -4.681 1.00 68.75 95 ALA A N 1
ATOM 673 C CA . ALA A 1 95 ? -9.099 -6.205 -5.065 1.00 68.75 95 ALA A CA 1
ATOM 674 C C . ALA A 1 95 ? -10.130 -6.692 -6.096 1.00 68.75 95 ALA A C 1
ATOM 676 O O . ALA A 1 95 ? -9.739 -7.342 -7.067 1.00 68.75 95 ALA A O 1
ATOM 677 N N . ASP A 1 96 ? -11.400 -6.335 -5.913 1.00 70.88 96 ASP A N 1
ATOM 678 C CA . ASP A 1 96 ? -12.513 -6.674 -6.799 1.00 70.88 96 ASP A CA 1
ATOM 679 C C . ASP A 1 96 ? -12.359 -5.989 -8.165 1.00 70.88 96 ASP A C 1
ATOM 681 O O . ASP A 1 96 ? -12.534 -6.638 -9.196 1.00 70.88 96 ASP A O 1
ATOM 685 N N . ASP A 1 97 ? -11.924 -4.726 -8.197 1.00 73.81 97 ASP A N 1
ATOM 686 C CA . ASP A 1 97 ? -11.605 -3.999 -9.434 1.00 73.81 97 ASP A CA 1
ATOM 687 C C . ASP A 1 97 ? -10.505 -4.712 -10.241 1.00 73.81 97 ASP A C 1
ATOM 689 O O . ASP A 1 97 ? -10.667 -5.020 -11.425 1.00 73.81 97 ASP A O 1
ATOM 693 N N . ARG A 1 98 ? -9.419 -5.121 -9.570 1.00 71.12 98 ARG A N 1
ATOM 694 C CA . ARG A 1 98 ? -8.347 -5.904 -10.207 1.00 71.12 98 ARG A CA 1
ATOM 695 C C . ARG A 1 98 ? -8.826 -7.276 -10.676 1.00 71.12 98 ARG A C 1
ATOM 697 O O . ARG A 1 98 ? -8.340 -7.760 -11.697 1.00 71.12 98 ARG A O 1
ATOM 704 N N . ALA A 1 99 ? -9.723 -7.928 -9.939 1.00 73.31 99 ALA A N 1
ATOM 705 C CA . ALA A 1 99 ? -10.291 -9.214 -10.335 1.00 73.31 99 ALA A CA 1
ATOM 706 C C . ALA A 1 99 ? -11.195 -9.068 -11.569 1.00 73.31 99 ALA A C 1
ATOM 708 O O . ALA A 1 99 ? -11.066 -9.846 -12.514 1.00 73.31 99 ALA A O 1
ATOM 709 N N . SER A 1 100 ? -12.034 -8.032 -11.601 1.00 76.31 100 SER A N 1
ATOM 710 C CA . SER A 1 100 ? -12.867 -7.677 -12.753 1.00 76.31 100 SER A CA 1
ATOM 711 C C . SER A 1 100 ? -12.016 -7.412 -13.999 1.00 76.31 100 SER A C 1
ATOM 713 O O . SER A 1 100 ? -12.257 -8.008 -15.048 1.00 76.31 100 SER A O 1
ATOM 715 N N . ALA A 1 101 ? -10.941 -6.627 -13.866 1.00 69.00 101 ALA A N 1
ATOM 716 C CA . ALA A 1 101 ? -10.015 -6.353 -14.964 1.00 69.00 101 ALA A CA 1
ATOM 717 C C . ALA 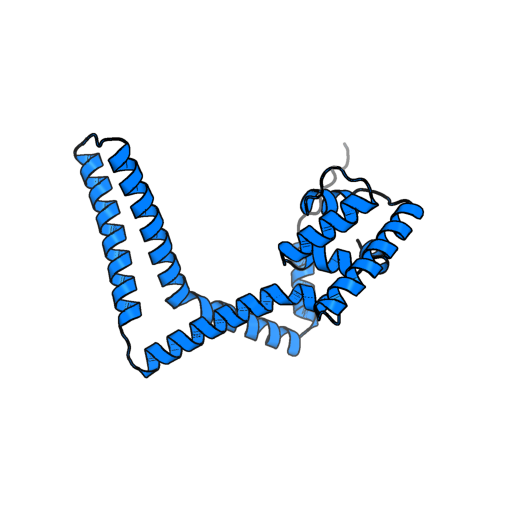A 1 101 ? -9.348 -7.627 -15.523 1.00 69.00 101 ALA A C 1
ATOM 719 O O . ALA A 1 101 ? -9.148 -7.742 -16.732 1.00 69.00 101 ALA A O 1
ATOM 720 N N . ARG A 1 102 ? -9.025 -8.611 -14.671 1.00 72.56 102 ARG A N 1
ATOM 721 C CA . ARG A 1 102 ? -8.486 -9.913 -15.116 1.00 72.56 102 ARG A CA 1
ATOM 722 C C . ARG A 1 102 ? -9.534 -10.752 -15.828 1.00 72.56 102 ARG A C 1
ATOM 724 O O . ARG A 1 102 ? -9.222 -11.364 -16.843 1.00 72.56 102 ARG A O 1
ATOM 731 N N . ASN A 1 103 ? -10.758 -10.781 -15.305 1.00 75.12 103 ASN A N 1
ATOM 732 C CA . ASN A 1 103 ? -11.861 -11.515 -15.920 1.00 75.12 103 ASN A CA 1
ATOM 733 C C . ASN A 1 103 ? -12.190 -10.943 -17.303 1.00 75.12 103 ASN A C 1
ATOM 735 O O . ASN A 1 103 ? -12.402 -11.709 -18.238 1.00 75.12 103 ASN A O 1
ATOM 739 N N . PHE A 1 104 ? -12.154 -9.616 -17.446 1.00 72.44 104 PHE A N 1
ATOM 740 C CA . PHE A 1 104 ? -12.302 -8.945 -18.733 1.00 72.44 104 PHE A CA 1
ATOM 741 C C . PHE A 1 104 ? -11.172 -9.321 -19.702 1.00 72.44 104 PHE A C 1
ATOM 743 O O . PHE A 1 104 ? -11.447 -9.779 -20.806 1.00 72.44 104 PHE A O 1
ATOM 750 N N . ALA A 1 105 ? -9.909 -9.222 -19.273 1.00 70.88 105 ALA A N 1
ATOM 751 C CA . ALA A 1 105 ? -8.767 -9.599 -20.110 1.00 70.88 105 ALA A CA 1
ATOM 752 C C . ALA A 1 105 ? -8.792 -11.086 -20.518 1.00 70.88 105 ALA A C 1
ATOM 754 O O . ALA A 1 105 ? -8.432 -11.427 -21.642 1.00 70.88 105 ALA A O 1
ATOM 755 N N . ALA A 1 106 ? -9.245 -11.976 -19.629 1.00 70.88 106 ALA A N 1
ATOM 756 C CA . ALA A 1 106 ? -9.404 -13.397 -19.925 1.00 70.88 106 ALA A CA 1
ATOM 757 C C . ALA A 1 106 ? -10.549 -13.666 -20.917 1.00 70.88 106 ALA A C 1
ATOM 759 O O . ALA A 1 106 ? -10.386 -14.497 -21.807 1.00 70.88 106 ALA A O 1
ATOM 760 N N . ALA A 1 107 ? -11.680 -12.964 -20.789 1.00 70.19 107 ALA A N 1
ATOM 761 C CA . ALA A 1 107 ? -12.817 -13.095 -21.700 1.00 70.19 107 ALA A CA 1
ATOM 762 C C . ALA A 1 107 ? -12.489 -12.564 -23.108 1.00 70.19 107 ALA A C 1
ATOM 764 O O . ALA A 1 107 ? -12.754 -13.238 -24.103 1.00 70.19 107 ALA A O 1
ATOM 765 N N . GLU A 1 108 ? -11.838 -11.402 -23.184 1.00 77.56 108 GLU A N 1
ATOM 766 C CA . GLU A 1 108 ? -11.470 -10.736 -24.442 1.00 77.56 108 GLU A CA 1
ATOM 767 C C . GLU A 1 108 ? -10.183 -11.307 -25.069 1.00 77.56 108 GLU A C 1
ATOM 769 O O . GLU A 1 108 ? -9.769 -10.894 -26.147 1.00 77.56 108 GLU A O 1
ATOM 774 N N . HIS A 1 109 ? -9.529 -12.271 -24.407 1.00 71.31 109 HIS A N 1
ATOM 775 C CA . HIS A 1 109 ? -8.218 -12.807 -24.800 1.00 71.31 109 HIS A CA 1
ATOM 776 C C . HIS A 1 109 ? -7.138 -11.719 -24.951 1.00 71.31 109 HIS A C 1
ATOM 778 O O . HIS A 1 109 ? -6.179 -11.872 -25.713 1.00 71.31 109 HIS A O 1
ATOM 784 N N . ASP A 1 110 ? -7.256 -10.629 -24.193 1.00 73.88 110 ASP A N 1
ATOM 785 C CA . ASP A 1 110 ? -6.310 -9.525 -24.244 1.00 73.88 110 ASP A CA 1
ATOM 786 C C . ASP A 1 110 ? -4.963 -9.948 -23.633 1.00 73.88 110 ASP A C 1
ATOM 788 O O . ASP A 1 110 ? -4.828 -10.278 -22.451 1.00 73.88 110 ASP A O 1
ATOM 792 N N . HIS A 1 111 ? -3.929 -9.959 -24.470 1.00 76.88 111 HIS A N 1
ATOM 793 C CA . HIS A 1 111 ? -2.567 -10.324 -24.090 1.00 76.88 111 HIS A CA 1
ATOM 794 C C . HIS A 1 111 ? -1.707 -9.124 -23.688 1.00 76.88 111 HIS A C 1
ATOM 796 O O . HIS A 1 111 ? -0.541 -9.311 -23.327 1.00 76.88 111 HIS A O 1
ATOM 802 N N . THR A 1 112 ? -2.257 -7.909 -23.707 1.00 81.19 112 THR A N 1
ATOM 803 C CA . THR A 1 112 ? -1.526 -6.666 -23.435 1.00 81.19 112 THR A CA 1
ATOM 804 C C . THR A 1 112 ? -0.848 -6.694 -22.067 1.00 81.19 112 THR A C 1
ATOM 806 O O . THR A 1 112 ? 0.362 -6.486 -21.981 1.00 81.19 112 THR A O 1
ATOM 809 N N . ALA A 1 113 ? -1.576 -7.056 -21.003 1.00 79.62 113 ALA A N 1
ATOM 810 C CA . ALA A 1 113 ? -1.022 -7.125 -19.647 1.00 79.62 113 ALA A CA 1
ATOM 811 C C . ALA A 1 113 ? 0.115 -8.156 -19.519 1.00 79.62 113 ALA A C 1
ATOM 813 O O . ALA A 1 113 ? 1.121 -7.912 -18.850 1.00 79.62 113 ALA A O 1
ATOM 814 N N . ARG A 1 114 ? -0.015 -9.304 -20.197 1.00 82.62 114 ARG A N 1
ATOM 815 C CA . ARG A 1 114 ? 1.012 -10.356 -20.216 1.00 82.62 114 ARG A CA 1
ATOM 816 C C . ARG A 1 114 ? 2.268 -9.888 -20.951 1.00 82.62 114 ARG A C 1
ATOM 818 O O . ARG A 1 114 ? 3.377 -10.096 -20.466 1.00 82.62 114 ARG A O 1
ATOM 825 N N . ASN A 1 115 ? 2.095 -9.236 -22.097 1.00 86.69 115 ASN A N 1
ATOM 826 C CA . ASN A 1 115 ? 3.203 -8.731 -22.902 1.00 86.69 115 ASN A CA 1
ATOM 827 C C . ASN A 1 115 ? 3.956 -7.606 -22.179 1.00 86.69 115 ASN A C 1
ATOM 829 O O . ASN A 1 115 ? 5.186 -7.612 -22.173 1.00 86.69 115 ASN A O 1
ATOM 833 N N . LEU A 1 116 ? 3.240 -6.693 -21.511 1.00 86.25 116 LEU A N 1
ATOM 834 C CA . LEU A 1 116 ? 3.851 -5.654 -20.675 1.00 86.25 116 LEU A CA 1
ATOM 835 C C . LEU A 1 116 ? 4.662 -6.258 -19.525 1.00 86.25 116 LEU A C 1
ATOM 837 O O . LEU A 1 116 ? 5.796 -5.840 -19.303 1.00 86.25 116 LEU A O 1
ATOM 841 N N . ALA A 1 117 ? 4.133 -7.276 -18.840 1.00 87.25 117 ALA A N 1
ATOM 842 C CA . ALA A 1 117 ? 4.864 -7.947 -17.768 1.00 87.25 117 ALA A CA 1
ATOM 843 C C . ALA A 1 117 ? 6.171 -8.580 -18.270 1.00 87.25 117 ALA A C 1
ATOM 845 O O . ALA A 1 117 ? 7.223 -8.346 -17.676 1.00 87.25 117 ALA A O 1
ATOM 846 N N . TYR A 1 118 ? 6.135 -9.303 -19.397 1.00 89.38 118 TYR A N 1
ATOM 847 C CA . TYR A 1 118 ? 7.354 -9.837 -20.012 1.00 89.38 118 TYR A CA 1
ATOM 848 C C . TYR A 1 118 ? 8.337 -8.731 -20.397 1.00 89.38 118 TYR A C 1
ATOM 850 O O . TYR A 1 118 ? 9.526 -8.850 -20.109 1.00 89.38 118 TYR A O 1
ATOM 858 N N . MET A 1 119 ? 7.853 -7.642 -20.994 1.00 92.50 119 MET A N 1
ATOM 859 C CA . MET A 1 119 ? 8.685 -6.506 -21.387 1.00 92.50 119 MET A CA 1
ATOM 860 C C . MET A 1 119 ? 9.393 -5.874 -20.181 1.00 92.50 119 MET A C 1
ATOM 862 O O . MET A 1 119 ? 10.605 -5.674 -20.234 1.00 92.50 119 MET A O 1
ATOM 866 N N . TYR A 1 120 ? 8.681 -5.607 -19.081 1.00 92.38 120 TYR A N 1
ATOM 867 C CA . TYR A 1 120 ? 9.282 -5.035 -17.869 1.00 92.38 120 TYR A CA 1
ATOM 868 C C . TYR A 1 120 ? 10.279 -5.990 -17.211 1.00 92.38 120 TYR A C 1
ATOM 870 O O . TYR A 1 120 ? 11.342 -5.553 -16.775 1.00 92.38 120 TYR A O 1
ATOM 878 N N . THR A 1 121 ? 9.978 -7.291 -17.170 1.00 91.44 121 THR A N 1
ATOM 879 C CA . THR A 1 121 ? 10.908 -8.296 -16.638 1.00 91.44 121 THR A CA 1
ATOM 880 C C . THR A 1 121 ? 12.179 -8.386 -17.481 1.00 91.44 121 THR A C 1
ATOM 882 O O . THR A 1 121 ? 13.275 -8.370 -16.926 1.00 91.44 121 THR A O 1
ATOM 885 N N . VAL A 1 122 ? 12.060 -8.422 -18.811 1.00 94.69 122 VAL A N 1
ATOM 886 C CA . VAL A 1 122 ? 13.222 -8.434 -19.714 1.00 94.69 122 VAL A CA 1
ATOM 887 C C 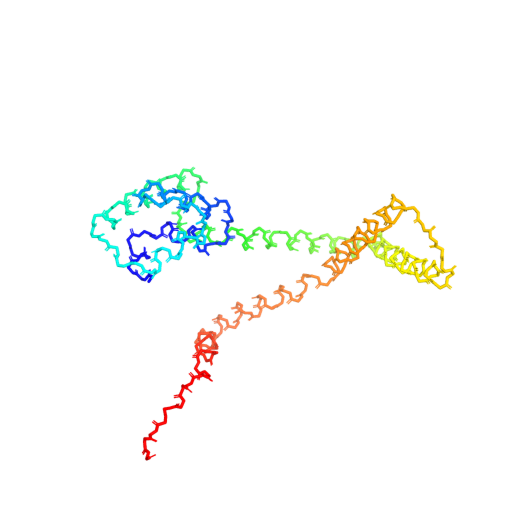. VAL A 1 122 ? 14.033 -7.145 -19.577 1.00 94.69 122 VAL A C 1
ATOM 889 O O . VAL A 1 122 ? 15.255 -7.214 -19.474 1.00 94.69 122 VAL A O 1
ATOM 892 N N . ALA A 1 123 ? 13.378 -5.983 -19.509 1.00 92.69 123 ALA A N 1
ATOM 893 C CA . ALA A 1 123 ? 14.047 -4.700 -19.305 1.00 92.69 123 ALA A CA 1
ATOM 894 C C . ALA A 1 123 ? 14.812 -4.648 -17.971 1.00 92.69 123 ALA A C 1
ATOM 896 O O . ALA A 1 123 ? 15.951 -4.187 -17.944 1.00 92.69 123 ALA A O 1
ATOM 897 N N . LEU A 1 124 ? 14.234 -5.177 -16.886 1.00 93.69 124 LEU A N 1
ATOM 898 C CA . LEU A 1 124 ? 14.907 -5.274 -15.588 1.00 93.69 124 LEU A CA 1
ATOM 899 C C . LEU A 1 124 ? 16.181 -6.124 -15.681 1.00 93.69 124 LEU A C 1
ATOM 901 O O . LEU A 1 124 ? 17.245 -5.680 -15.259 1.00 93.69 124 LEU A O 1
ATOM 905 N N . PHE A 1 125 ? 16.100 -7.316 -16.279 1.00 93.75 125 PHE A N 1
ATOM 906 C CA . PHE A 1 125 ? 17.280 -8.166 -16.467 1.00 93.75 125 PHE A CA 1
ATOM 907 C C . PHE A 1 125 ? 18.318 -7.545 -17.405 1.00 93.75 125 PHE A C 1
ATOM 909 O O . PHE A 1 125 ? 19.512 -7.758 -17.204 1.00 93.75 125 PHE A O 1
ATOM 916 N N . ALA A 1 126 ? 17.894 -6.757 -18.395 1.00 93.12 126 ALA A N 1
ATOM 917 C CA . ALA A 1 126 ? 18.806 -6.037 -19.276 1.00 93.12 126 ALA A CA 1
ATOM 918 C C . ALA A 1 126 ? 19.586 -4.946 -18.526 1.00 93.12 126 ALA A C 1
ATOM 920 O O . ALA A 1 126 ? 20.797 -4.846 -18.710 1.00 93.12 126 ALA A O 1
ATOM 921 N N . VAL A 1 127 ? 18.925 -4.174 -17.653 1.00 91.00 127 VAL A N 1
ATOM 922 C CA . VAL A 1 127 ? 19.589 -3.160 -16.810 1.00 91.00 127 VAL A CA 1
ATOM 923 C C . VAL A 1 127 ? 20.554 -3.821 -15.828 1.00 91.00 127 VAL A C 1
ATOM 925 O O . VAL A 1 127 ? 21.715 -3.431 -15.778 1.00 91.00 127 VAL A O 1
ATOM 928 N N . ILE A 1 128 ? 20.128 -4.889 -15.145 1.00 91.50 128 ILE A N 1
ATOM 929 C CA . ILE A 1 128 ? 21.005 -5.671 -14.257 1.00 91.50 128 ILE A CA 1
ATOM 930 C C . ILE A 1 128 ? 22.226 -6.194 -15.027 1.00 91.50 128 ILE A C 1
ATOM 932 O O . ILE A 1 128 ? 23.363 -6.055 -14.584 1.00 91.50 128 ILE A O 1
ATOM 936 N N . GLY A 1 129 ? 22.005 -6.789 -16.201 1.00 91.50 129 GLY A N 1
ATOM 937 C CA . GLY A 1 129 ? 23.083 -7.304 -17.044 1.00 91.50 129 GLY A CA 1
ATOM 938 C C . GLY A 1 129 ? 24.049 -6.209 -17.498 1.00 91.50 129 GLY A C 1
ATOM 939 O O . GLY A 1 129 ? 25.260 -6.431 -17.512 1.00 91.50 129 GLY A O 1
ATOM 940 N N . LEU A 1 130 ? 23.531 -5.022 -17.823 1.00 88.69 130 LEU A N 1
ATOM 941 C CA . LEU A 1 130 ? 24.336 -3.854 -18.170 1.00 88.69 130 LEU A CA 1
ATOM 942 C C . LEU A 1 130 ? 25.186 -3.384 -16.983 1.00 88.69 130 LEU A C 1
ATOM 944 O O . LEU A 1 130 ? 26.376 -3.142 -17.166 1.00 88.69 130 LEU A O 1
ATOM 948 N N . GLU A 1 131 ? 24.619 -3.302 -15.780 1.00 86.25 131 GLU A N 1
ATOM 949 C CA . GLU A 1 131 ? 25.356 -2.939 -14.563 1.00 86.25 131 GLU A CA 1
ATOM 950 C C . GLU A 1 131 ? 26.489 -3.928 -14.268 1.00 86.25 131 GLU A C 1
ATOM 952 O O . GLU A 1 131 ? 27.630 -3.512 -14.055 1.00 86.25 131 GLU A O 1
ATOM 957 N N . PHE A 1 132 ? 26.222 -5.237 -14.349 1.00 89.56 132 PHE A N 1
ATOM 958 C CA . PHE A 1 132 ? 27.262 -6.260 -14.197 1.00 89.56 132 PHE A CA 1
ATOM 959 C C . PHE A 1 132 ? 28.359 -6.140 -15.261 1.00 89.56 132 PHE A C 1
ATOM 961 O O . PHE A 1 132 ? 29.538 -6.319 -14.952 1.00 89.56 132 PHE A O 1
ATOM 968 N N . LEU A 1 133 ? 27.998 -5.820 -16.506 1.00 90.19 133 LEU A N 1
ATOM 969 C CA . LEU A 1 133 ? 28.963 -5.637 -17.590 1.00 90.19 133 LEU A CA 1
ATOM 970 C C . LEU A 1 133 ? 29.832 -4.393 -17.372 1.00 90.19 133 LEU A C 1
ATOM 972 O O . LEU A 1 133 ? 31.046 -4.458 -17.563 1.00 90.19 133 LEU A O 1
ATOM 976 N N . LEU A 1 134 ? 29.236 -3.277 -16.951 1.00 88.06 134 LEU A N 1
ATOM 977 C CA . LEU A 1 134 ? 29.957 -2.047 -16.614 1.00 88.06 134 LEU A CA 1
ATOM 978 C C . LEU A 1 134 ? 30.925 -2.271 -15.447 1.00 88.06 134 LEU A C 1
ATOM 980 O O . LEU A 1 134 ? 32.079 -1.845 -15.527 1.00 88.06 134 LEU A O 1
ATOM 984 N N . ALA A 1 135 ? 30.485 -3.004 -14.421 1.00 85.94 135 ALA A N 1
ATOM 985 C CA . ALA A 1 135 ? 31.317 -3.389 -13.287 1.00 85.94 135 ALA A CA 1
ATOM 986 C C . ALA A 1 135 ? 32.494 -4.282 -13.718 1.00 85.94 135 ALA A C 1
ATOM 988 O O . ALA A 1 135 ? 33.637 -4.006 -13.363 1.00 85.94 135 ALA A O 1
ATOM 989 N N . ALA A 1 136 ? 32.247 -5.302 -14.548 1.00 88.25 136 ALA A N 1
ATOM 990 C CA . ALA A 1 136 ? 33.291 -6.199 -15.052 1.00 88.25 136 ALA A CA 1
ATOM 991 C C . ALA A 1 136 ? 34.322 -5.497 -15.955 1.00 88.25 136 ALA A C 1
ATOM 993 O O . ALA A 1 136 ? 35.439 -5.985 -16.122 1.00 88.25 136 ALA A O 1
ATOM 994 N N . ARG A 1 137 ? 33.946 -4.371 -16.571 1.00 89.75 137 ARG A N 1
ATOM 995 C CA . ARG A 1 137 ? 34.816 -3.563 -17.439 1.00 89.75 137 ARG A CA 1
ATOM 996 C C . ARG A 1 137 ? 35.438 -2.367 -16.713 1.00 89.75 137 ARG A C 1
ATOM 998 O O . ARG A 1 137 ? 36.087 -1.563 -17.376 1.00 89.75 137 ARG A O 1
ATOM 1005 N N . GLU A 1 138 ? 35.237 -2.253 -15.396 1.00 83.19 138 GLU A N 1
ATOM 1006 C CA . GLU A 1 138 ? 35.724 -1.158 -14.541 1.00 83.19 138 GLU A CA 1
ATOM 1007 C C . GLU A 1 138 ? 35.417 0.244 -15.105 1.00 83.19 138 GLU A C 1
ATOM 1009 O O . GLU A 1 138 ? 36.181 1.199 -14.940 1.00 83.19 138 GLU A O 1
ATOM 1014 N N . VAL A 1 139 ? 34.281 0.381 -15.797 1.00 81.88 139 VAL A N 1
ATOM 1015 C CA . VAL A 1 139 ? 33.889 1.646 -16.423 1.00 81.88 139 VAL A CA 1
ATOM 1016 C C . VAL A 1 139 ? 33.398 2.595 -15.339 1.00 81.88 139 VAL A C 1
ATOM 1018 O O . VAL A 1 139 ? 32.378 2.354 -14.696 1.00 81.88 139 VAL A O 1
ATOM 1021 N N . ARG A 1 140 ? 34.109 3.709 -15.158 1.00 79.69 140 ARG A N 1
ATOM 1022 C CA . ARG A 1 140 ? 33.665 4.794 -14.283 1.00 79.69 140 ARG A CA 1
ATOM 1023 C C . ARG A 1 140 ? 32.621 5.629 -15.011 1.00 79.69 140 ARG A C 1
ATOM 1025 O O . ARG A 1 140 ? 32.936 6.296 -15.994 1.00 79.69 140 ARG A O 1
ATOM 1032 N N . LEU A 1 141 ? 31.386 5.555 -14.535 1.00 79.12 141 LEU A N 1
ATOM 1033 C CA . LEU A 1 141 ? 30.307 6.431 -14.967 1.00 79.12 141 LEU A CA 1
ATOM 1034 C C . LEU A 1 141 ? 30.313 7.712 -14.135 1.00 79.12 141 LEU A C 1
ATOM 1036 O O . LEU A 1 141 ? 30.765 7.720 -12.994 1.00 79.12 141 LEU A O 1
ATOM 1040 N N . ASP A 1 142 ? 29.806 8.785 -14.732 1.00 89.19 142 ASP A N 1
ATOM 1041 C CA . ASP A 1 142 ? 29.521 10.022 -14.014 1.00 89.19 142 ASP A CA 1
ATOM 1042 C C . ASP A 1 142 ? 28.374 9.813 -13.010 1.00 89.19 142 ASP A C 1
ATOM 1044 O O . ASP A 1 142 ? 27.442 9.040 -13.270 1.00 89.19 142 ASP A O 1
ATOM 1048 N N . ASP A 1 143 ? 28.414 10.531 -11.887 1.00 86.00 143 ASP A N 1
ATOM 1049 C CA . ASP A 1 143 ? 27.446 10.392 -10.790 1.00 86.00 143 ASP A CA 1
ATOM 1050 C C . ASP A 1 143 ? 25.998 10.630 -11.257 1.00 86.00 143 ASP A C 1
ATOM 1052 O O . ASP A 1 143 ? 25.062 9.976 -10.781 1.00 86.00 143 ASP A O 1
ATOM 1056 N N . GLY A 1 144 ? 25.793 11.528 -12.230 1.00 89.19 144 GLY A N 1
ATOM 1057 C CA . GLY A 1 144 ? 24.473 11.783 -12.807 1.00 89.19 144 GLY A CA 1
ATOM 1058 C C . GLY A 1 144 ? 23.903 10.574 -13.555 1.00 89.19 144 GLY A C 1
ATOM 1059 O O . GLY A 1 144 ? 22.705 10.294 -13.466 1.00 89.19 144 GLY A O 1
ATOM 1060 N N . VAL A 1 145 ? 24.762 9.824 -14.250 1.00 86.56 145 VAL A N 1
ATOM 1061 C CA . VAL A 1 145 ? 24.373 8.621 -15.000 1.00 86.56 145 VAL A CA 1
ATOM 1062 C C . VAL A 1 145 ? 24.084 7.467 -14.045 1.00 86.56 145 VAL A C 1
ATOM 1064 O O . VAL A 1 145 ? 23.080 6.778 -14.221 1.00 86.56 145 VAL A O 1
ATOM 1067 N N . MET A 1 146 ? 24.905 7.297 -13.004 1.00 84.12 146 MET A N 1
ATOM 1068 C CA . MET A 1 146 ? 24.685 6.283 -11.968 1.00 84.12 146 MET A CA 1
ATOM 1069 C C . MET A 1 146 ? 23.333 6.493 -11.273 1.00 84.12 146 MET A C 1
ATOM 1071 O O . MET A 1 146 ? 22.516 5.578 -11.212 1.00 84.12 146 MET A O 1
ATOM 1075 N N . ARG A 1 147 ? 23.021 7.734 -10.877 1.00 90.06 147 ARG A N 1
ATOM 1076 C CA . ARG A 1 147 ? 21.728 8.070 -10.259 1.00 90.06 147 ARG A CA 1
ATOM 1077 C C . ARG A 1 147 ? 20.539 7.794 -11.181 1.00 90.06 147 ARG A C 1
ATOM 1079 O O . ARG A 1 147 ? 19.481 7.365 -10.712 1.00 90.06 147 ARG A O 1
ATOM 1086 N N . ALA A 1 148 ? 20.677 8.077 -12.476 1.00 88.38 148 ALA A N 1
ATOM 1087 C CA . ALA A 1 148 ? 19.630 7.798 -13.454 1.00 88.38 148 ALA A CA 1
ATOM 1088 C C . ALA A 1 148 ? 19.394 6.286 -13.612 1.00 88.38 148 ALA A C 1
ATOM 1090 O O . ALA A 1 148 ? 18.237 5.865 -13.660 1.00 88.38 148 ALA A O 1
ATOM 1091 N N . LEU A 1 149 ? 20.465 5.484 -13.633 1.00 87.44 149 LEU A N 1
ATOM 1092 C CA . LEU A 1 149 ? 20.391 4.021 -13.671 1.00 87.44 149 LEU A CA 1
ATOM 1093 C C . LEU A 1 149 ? 19.730 3.455 -12.411 1.00 87.44 149 LEU A C 1
ATOM 1095 O O . LEU A 1 149 ? 18.759 2.716 -12.541 1.00 87.44 149 LEU A O 1
ATOM 1099 N N . ASP A 1 150 ? 20.142 3.892 -11.220 1.00 87.12 150 ASP A N 1
ATOM 1100 C CA . ASP A 1 150 ? 19.542 3.449 -9.952 1.00 87.12 150 ASP A CA 1
ATOM 1101 C C . ASP A 1 150 ? 18.045 3.791 -9.874 1.00 87.12 150 ASP A C 1
ATOM 1103 O O . ASP A 1 150 ? 17.213 2.993 -9.433 1.00 87.12 150 ASP A O 1
ATOM 1107 N N . THR A 1 151 ? 17.676 4.987 -10.342 1.00 92.12 151 THR A N 1
ATOM 1108 C CA . THR A 1 151 ? 16.273 5.418 -10.397 1.00 92.12 151 THR A CA 1
ATOM 1109 C C . THR A 1 151 ? 15.478 4.551 -11.373 1.00 92.12 151 THR A C 1
ATOM 1111 O O . THR A 1 151 ? 14.378 4.098 -11.047 1.00 92.12 151 THR A O 1
ATOM 1114 N N . LEU A 1 152 ? 16.030 4.290 -12.562 1.00 91.25 152 LEU A N 1
ATOM 1115 C CA . LEU A 1 152 ? 15.412 3.425 -13.566 1.00 91.25 152 LEU A CA 1
ATOM 1116 C C . LEU A 1 152 ? 15.250 1.993 -13.043 1.00 91.25 152 LEU A C 1
ATOM 1118 O O . LEU A 1 152 ? 14.187 1.394 -13.221 1.00 91.25 152 LEU A O 1
ATOM 1122 N N . PHE A 1 153 ? 16.266 1.471 -12.361 1.00 91.00 153 PHE A N 1
ATOM 1123 C CA . PHE A 1 153 ? 16.246 0.164 -11.719 1.00 91.00 153 PHE A CA 1
ATOM 1124 C C . PHE A 1 153 ? 15.122 0.075 -10.680 1.00 91.00 153 PHE A C 1
ATOM 1126 O O . PHE A 1 153 ? 14.302 -0.845 -10.730 1.00 91.00 153 PHE A O 1
ATOM 1133 N N . GLY A 1 154 ? 14.990 1.085 -9.813 1.00 89.25 154 GLY A N 1
ATOM 1134 C CA . GLY A 1 154 ? 13.895 1.175 -8.844 1.00 89.25 154 GLY A CA 1
ATOM 1135 C C . GLY A 1 154 ? 12.505 1.212 -9.492 1.00 89.25 154 GLY A C 1
ATOM 1136 O O . GLY A 1 154 ? 11.599 0.495 -9.055 1.00 89.25 154 GLY A O 1
ATOM 1137 N N . ILE A 1 155 ? 12.332 1.989 -10.568 1.00 93.50 155 ILE A N 1
ATOM 1138 C CA . ILE A 1 155 ? 11.071 2.043 -11.328 1.00 93.50 155 ILE A CA 1
ATOM 1139 C C . ILE A 1 155 ? 10.751 0.672 -11.937 1.00 93.50 155 ILE A C 1
ATOM 1141 O O . ILE A 1 155 ? 9.619 0.199 -11.818 1.00 93.50 155 ILE A O 1
ATOM 1145 N N . LEU A 1 156 ? 11.728 0.003 -12.555 1.00 91.69 156 LEU A N 1
ATOM 1146 C CA . LEU A 1 156 ? 11.532 -1.318 -13.158 1.00 91.69 156 LEU A CA 1
ATOM 1147 C C . LEU A 1 156 ? 11.170 -2.377 -12.110 1.00 91.69 156 LEU A C 1
ATOM 1149 O O . LEU A 1 156 ? 10.255 -3.167 -12.348 1.00 91.69 156 LEU A O 1
ATOM 1153 N N . ILE A 1 157 ? 11.802 -2.358 -10.932 1.00 91.25 157 ILE A N 1
ATOM 1154 C CA . ILE A 1 157 ? 11.415 -3.225 -9.807 1.00 91.25 157 ILE A CA 1
ATOM 1155 C C . ILE A 1 157 ? 9.956 -2.975 -9.416 1.00 91.25 157 ILE A C 1
ATOM 1157 O O . ILE A 1 157 ? 9.189 -3.931 -9.279 1.00 91.25 157 ILE A O 1
ATOM 1161 N N . ALA A 1 158 ? 9.551 -1.710 -9.266 1.00 90.06 158 ALA A N 1
ATOM 1162 C CA . ALA A 1 158 ? 8.177 -1.363 -8.910 1.00 90.06 158 ALA A CA 1
ATOM 1163 C C . ALA A 1 158 ? 7.168 -1.857 -9.965 1.00 90.06 158 ALA A C 1
ATOM 1165 O O . ALA A 1 158 ? 6.139 -2.433 -9.607 1.00 90.06 158 ALA A O 1
ATOM 1166 N N . MET A 1 159 ? 7.486 -1.714 -11.257 1.00 89.50 159 MET A N 1
ATOM 1167 C CA . MET A 1 159 ? 6.649 -2.200 -12.364 1.00 89.50 159 MET A CA 1
ATOM 1168 C C . MET A 1 159 ? 6.538 -3.734 -12.390 1.00 89.50 159 MET A C 1
ATOM 1170 O O . MET A 1 159 ? 5.445 -4.280 -12.583 1.00 89.50 159 MET A O 1
ATOM 1174 N N . VAL A 1 160 ? 7.639 -4.453 -12.148 1.00 89.88 160 VAL A N 1
ATOM 1175 C CA . VAL A 1 160 ? 7.635 -5.925 -12.057 1.00 89.88 160 VAL A CA 1
ATOM 1176 C C . VAL A 1 160 ? 6.842 -6.395 -10.835 1.00 89.88 160 VAL A C 1
ATOM 1178 O O . VAL A 1 160 ? 6.042 -7.330 -10.939 1.00 89.88 160 VAL A O 1
ATOM 1181 N N . LEU A 1 161 ? 6.983 -5.723 -9.690 1.00 86.38 161 LEU A N 1
ATOM 1182 C CA . LEU A 1 161 ? 6.217 -6.045 -8.488 1.00 86.38 161 LEU A CA 1
ATOM 1183 C C . LEU A 1 161 ? 4.717 -5.773 -8.679 1.00 86.38 161 LEU A C 1
ATOM 1185 O O . LEU A 1 161 ? 3.891 -6.597 -8.275 1.00 86.38 161 LEU A O 1
ATOM 1189 N N . GLY A 1 162 ? 4.369 -4.673 -9.353 1.00 84.00 162 GLY A N 1
ATOM 1190 C CA . GLY A 1 162 ? 2.998 -4.358 -9.759 1.00 84.00 162 GLY A CA 1
ATOM 1191 C C . GLY A 1 162 ? 2.411 -5.424 -10.684 1.00 84.00 162 GLY A C 1
ATOM 1192 O O . GLY A 1 162 ? 1.291 -5.885 -10.461 1.00 84.00 162 GLY A O 1
ATOM 1193 N N . SER A 1 163 ? 3.200 -5.907 -11.649 1.00 86.12 163 SER A N 1
ATOM 1194 C CA . SER A 1 163 ? 2.815 -7.019 -12.529 1.00 86.12 163 SER A CA 1
ATOM 1195 C C . SER A 1 163 ? 2.577 -8.308 -11.732 1.00 86.12 163 SER A C 1
ATOM 1197 O O . SER A 1 163 ? 1.547 -8.960 -11.897 1.00 86.12 163 SER A O 1
ATOM 1199 N N . LYS A 1 164 ? 3.467 -8.654 -10.790 1.00 83.69 164 LYS A N 1
ATOM 1200 C CA . LYS A 1 164 ? 3.279 -9.804 -9.888 1.00 83.69 164 LYS A CA 1
ATOM 1201 C C . LYS A 1 164 ? 1.986 -9.676 -9.081 1.00 83.69 164 LYS A C 1
ATOM 1203 O O . LYS A 1 164 ? 1.261 -10.654 -8.928 1.00 83.69 164 LYS A O 1
ATOM 1208 N N . GLU A 1 165 ? 1.683 -8.503 -8.538 1.00 79.12 165 GLU A N 1
ATOM 1209 C CA . GLU A 1 165 ? 0.436 -8.293 -7.795 1.00 79.12 165 GLU A CA 1
ATOM 1210 C C . GLU A 1 165 ? -0.798 -8.399 -8.708 1.00 79.12 165 GLU A C 1
ATOM 1212 O O . GLU A 1 165 ? -1.802 -9.011 -8.324 1.00 79.12 165 GLU A O 1
ATOM 1217 N N . TYR A 1 166 ? -0.707 -7.899 -9.945 1.00 78.44 166 TYR A N 1
ATOM 1218 C CA . TYR A 1 166 ? -1.746 -8.062 -10.962 1.00 78.44 166 TYR A CA 1
ATOM 1219 C C . TYR A 1 166 ? -1.962 -9.523 -11.373 1.00 78.44 166 TYR A C 1
ATOM 1221 O O . TYR A 1 166 ? -3.093 -9.878 -11.656 1.00 78.44 166 TYR A O 1
ATOM 1229 N N . PHE A 1 167 ? -0.961 -10.401 -11.376 1.00 76.94 167 PHE A N 1
ATOM 1230 C CA . PHE A 1 167 ? -1.191 -11.812 -11.732 1.00 76.94 167 PHE A CA 1
ATOM 1231 C C . PHE A 1 167 ? -1.487 -12.713 -10.521 1.00 76.94 167 PHE A C 1
ATOM 1233 O O . PHE A 1 167 ? -2.318 -13.612 -10.621 1.00 76.94 167 PHE A O 1
ATOM 1240 N N . PHE A 1 168 ? -0.882 -12.452 -9.357 1.00 73.31 168 PHE A N 1
ATOM 1241 C CA . PHE A 1 168 ? -0.902 -13.365 -8.200 1.00 73.31 168 PHE A CA 1
ATOM 1242 C C . PHE A 1 168 ? -1.613 -12.813 -6.948 1.00 73.31 168 PHE A C 1
ATOM 1244 O O . PHE A 1 168 ? -1.747 -13.520 -5.947 1.00 73.31 168 PHE A O 1
ATOM 1251 N N . GLY A 1 169 ? -2.053 -11.550 -6.963 1.00 66.56 169 GLY A N 1
ATOM 1252 C CA . GLY A 1 169 ? -2.514 -10.840 -5.762 1.00 66.56 169 GLY A CA 1
ATOM 1253 C C . GLY A 1 169 ? -3.930 -11.164 -5.267 1.00 66.56 169 GLY A C 1
ATOM 1254 O O . GLY A 1 169 ? -4.178 -11.046 -4.068 1.00 66.56 169 GLY A O 1
ATOM 1255 N N . SER A 1 170 ? -4.870 -11.574 -6.133 1.00 57.69 170 SER A N 1
ATOM 1256 C CA . SER A 1 170 ? -6.293 -11.686 -5.732 1.00 57.69 170 SER A CA 1
ATOM 1257 C C . SER A 1 170 ? -6.745 -13.088 -5.315 1.00 57.69 170 SER A C 1
ATOM 1259 O O . SER A 1 170 ? -7.496 -13.199 -4.351 1.00 57.69 170 SER A O 1
ATOM 1261 N N . SER A 1 171 ? -6.269 -14.158 -5.959 1.00 55.53 171 SER A N 1
ATOM 1262 C CA . SER A 1 171 ? -6.744 -15.524 -5.673 1.00 55.53 171 SER A CA 1
ATOM 1263 C C . SER A 1 171 ? -6.391 -15.955 -4.250 1.00 55.53 171 SER A C 1
ATOM 1265 O O . SER A 1 171 ? -7.255 -16.285 -3.448 1.00 55.53 171 SER A O 1
ATOM 1267 N N . SER A 1 172 ? -5.126 -15.809 -3.859 1.00 53.59 172 SER A N 1
ATOM 1268 C CA . SER A 1 172 ? -4.684 -16.314 -2.557 1.00 53.59 172 SER A CA 1
ATOM 1269 C C . SER A 1 172 ? -5.243 -15.556 -1.344 1.00 53.59 172 SER A C 1
ATOM 1271 O O . SER A 1 172 ? -5.279 -16.126 -0.256 1.00 53.59 172 SER A O 1
ATOM 1273 N N . ARG A 1 173 ? -5.651 -14.286 -1.475 1.00 58.56 173 ARG A N 1
ATOM 1274 C CA . ARG A 1 173 ? -6.257 -13.520 -0.365 1.00 58.56 173 ARG A CA 1
ATOM 1275 C C . ARG A 1 173 ? -7.766 -13.713 -0.298 1.00 58.56 173 ARG A C 1
ATOM 1277 O O . ARG A 1 173 ? -8.266 -13.919 0.803 1.00 58.56 173 ARG A O 1
ATOM 1284 N N . ALA A 1 174 ? -8.460 -13.690 -1.436 1.00 59.59 174 ALA A N 1
ATOM 1285 C CA . ALA A 1 174 ? -9.903 -13.907 -1.480 1.00 59.59 174 ALA A CA 1
ATOM 1286 C C . ALA A 1 174 ? -10.262 -15.326 -1.021 1.00 59.59 174 ALA A C 1
ATOM 1288 O O . ALA A 1 174 ? -11.137 -15.475 -0.174 1.00 59.59 174 ALA A O 1
ATOM 1289 N N . ASP A 1 175 ? -9.513 -16.343 -1.460 1.00 61.94 175 ASP A N 1
ATOM 1290 C CA . ASP A 1 175 ? -9.727 -17.731 -1.031 1.00 61.94 175 ASP A CA 1
ATOM 1291 C C . ASP A 1 175 ? -9.442 -17.909 0.464 1.00 61.94 175 ASP A C 1
ATOM 1293 O O . ASP A 1 175 ? -10.191 -18.579 1.169 1.00 61.94 175 ASP A O 1
ATOM 1297 N N . ARG A 1 176 ? -8.393 -17.258 0.990 1.00 66.81 176 ARG A N 1
ATOM 1298 C CA . ARG A 1 176 ? -8.085 -17.274 2.431 1.00 66.81 176 ARG A CA 1
ATOM 1299 C C . ARG A 1 176 ? -9.140 -16.543 3.258 1.00 66.81 176 ARG A C 1
ATOM 1301 O O . ARG A 1 176 ? -9.457 -16.993 4.355 1.00 66.81 176 ARG A O 1
ATOM 1308 N N . GLN A 1 177 ? -9.686 -15.442 2.750 1.00 68.06 177 GLN A N 1
ATOM 1309 C CA . GLN A 1 177 ? -10.732 -14.683 3.427 1.00 68.06 177 GLN A CA 1
ATOM 1310 C C . GLN A 1 177 ? -12.074 -15.420 3.384 1.00 68.06 177 GLN A C 1
ATOM 1312 O O . GLN A 1 177 ? -12.731 -15.527 4.415 1.00 68.06 177 GLN A O 1
ATOM 1317 N N . ALA A 1 178 ? -12.444 -15.994 2.238 1.00 73.75 178 ALA A N 1
ATOM 1318 C CA . ALA A 1 178 ? -13.613 -16.855 2.102 1.00 73.75 178 ALA A CA 1
ATOM 1319 C C . ALA A 1 178 ? -13.491 -18.080 3.015 1.00 73.75 178 ALA A C 1
ATOM 1321 O O . ALA A 1 178 ? -14.406 -18.350 3.785 1.00 73.75 178 ALA A O 1
ATOM 1322 N N . ALA A 1 179 ? -12.332 -18.746 3.033 1.00 72.88 179 ALA A N 1
ATOM 1323 C CA . ALA A 1 179 ? -12.068 -19.863 3.935 1.00 72.88 179 ALA A CA 1
ATOM 1324 C C . ALA A 1 179 ? -12.150 -19.459 5.414 1.00 72.88 179 ALA A C 1
ATOM 1326 O O . ALA A 1 179 ? -12.727 -20.199 6.204 1.00 72.88 179 ALA A O 1
ATOM 1327 N N . ALA A 1 180 ? -11.635 -18.286 5.798 1.00 73.62 180 ALA A N 1
ATOM 1328 C CA . ALA A 1 180 ? -11.736 -17.784 7.169 1.00 73.62 180 ALA A CA 1
ATOM 1329 C C . ALA A 1 180 ? -13.187 -17.465 7.571 1.00 73.62 180 ALA A C 1
ATOM 1331 O O . ALA A 1 180 ? -13.597 -17.788 8.685 1.00 73.62 180 ALA A O 1
ATOM 1332 N N . ILE A 1 181 ? -13.980 -16.884 6.664 1.00 75.62 181 ILE A N 1
ATOM 1333 C CA . ILE A 1 181 ? -15.409 -16.613 6.885 1.00 75.62 181 ILE A CA 1
ATOM 1334 C C . ILE A 1 181 ? -16.192 -17.926 6.988 1.00 75.62 181 ILE A C 1
ATOM 1336 O O . ILE A 1 181 ? -16.986 -18.092 7.911 1.00 75.62 181 ILE A O 1
ATOM 1340 N N . THR A 1 182 ? -15.945 -18.884 6.091 1.00 77.62 182 THR A N 1
ATOM 1341 C CA . THR A 1 182 ? -16.563 -20.214 6.146 1.00 77.62 182 THR A CA 1
ATOM 1342 C C . THR A 1 182 ? -16.186 -20.930 7.436 1.00 77.62 182 THR A C 1
ATOM 1344 O O . THR A 1 182 ? -17.071 -21.441 8.111 1.00 77.62 182 THR A O 1
ATOM 1347 N N . GLN A 1 183 ? -14.908 -20.913 7.825 1.00 73.38 183 GLN A N 1
ATOM 1348 C CA . GLN A 1 183 ? -14.422 -21.520 9.064 1.00 73.38 183 GLN A CA 1
ATOM 1349 C C . GLN A 1 183 ? -15.057 -20.886 10.308 1.00 73.38 183 GLN A C 1
ATOM 1351 O O . GLN A 1 183 ? -15.428 -21.610 11.228 1.00 73.38 183 GLN A O 1
ATOM 1356 N N . PHE A 1 184 ? -15.240 -19.563 10.326 1.00 72.56 184 PHE A N 1
ATOM 1357 C CA . PHE A 1 184 ? -15.979 -18.876 11.386 1.00 72.56 184 PHE A CA 1
ATOM 1358 C C . PHE A 1 184 ? -17.460 -19.287 11.416 1.00 72.56 184 PHE A C 1
ATOM 1360 O O . PHE A 1 184 ? -18.010 -19.510 12.491 1.00 72.56 184 PHE A O 1
ATOM 1367 N N . ALA A 1 185 ? -18.096 -19.434 10.250 1.00 71.69 185 ALA A N 1
ATOM 1368 C CA . ALA A 1 185 ? -19.502 -19.817 10.145 1.00 71.69 185 ALA A CA 1
ATOM 1369 C C . ALA A 1 185 ? -19.775 -21.278 10.552 1.00 71.69 185 ALA A C 1
ATOM 1371 O O . ALA A 1 185 ? -20.851 -21.558 11.075 1.00 71.69 185 ALA A O 1
ATOM 1372 N N . VAL A 1 186 ? -18.830 -22.203 10.326 1.00 77.88 186 VAL A N 1
ATOM 1373 C CA . VAL A 1 186 ? -19.007 -23.628 10.679 1.00 77.88 186 VAL A CA 1
ATOM 1374 C C . VAL A 1 186 ? -18.445 -24.005 12.051 1.00 77.88 186 VAL A C 1
ATOM 1376 O O . VAL A 1 186 ? -18.941 -24.954 12.653 1.00 77.88 186 VAL A O 1
ATOM 1379 N N . SER A 1 187 ? -17.446 -23.273 12.557 1.00 66.44 187 SER A N 1
ATOM 1380 C CA . SER A 1 187 ? -16.758 -23.588 13.817 1.00 66.44 187 SER A CA 1
ATOM 1381 C C . SER A 1 187 ? -16.208 -22.321 14.505 1.00 66.44 187 SER A C 1
ATOM 1383 O O . SER A 1 187 ? -14.993 -22.091 14.517 1.00 66.44 187 SER A O 1
ATOM 1385 N N . PRO A 1 188 ? -17.070 -21.485 15.110 1.00 56.34 188 PRO A N 1
ATOM 1386 C CA . PRO A 1 188 ? -16.666 -20.195 15.679 1.00 56.34 188 PRO A CA 1
ATOM 1387 C C . PRO A 1 188 ? -15.650 -20.301 16.834 1.00 56.34 188 PRO A C 1
ATOM 1389 O O . PRO A 1 188 ? -14.823 -19.406 17.000 1.00 56.34 188 PRO A O 1
ATOM 1392 N N . ASP A 1 189 ? -15.624 -21.405 17.590 1.00 55.69 189 ASP A N 1
ATOM 1393 C CA . ASP A 1 189 ? -14.703 -21.562 18.731 1.00 55.69 189 ASP A CA 1
ATOM 1394 C C . ASP A 1 189 ? -13.236 -21.797 18.330 1.00 55.69 189 ASP A C 1
ATOM 1396 O O . ASP A 1 189 ? -12.320 -21.451 19.079 1.00 55.69 189 ASP A O 1
ATOM 1400 N N . THR A 1 190 ? -12.962 -22.336 17.136 1.00 55.62 190 THR A N 1
ATOM 1401 C CA . THR A 1 190 ? -11.595 -22.745 16.745 1.00 55.62 190 THR A CA 1
ATOM 1402 C C . THR A 1 190 ? -10.706 -21.563 16.347 1.00 55.62 190 THR A C 1
ATOM 1404 O O . THR A 1 190 ? -9.481 -21.621 16.486 1.00 55.62 190 THR A O 1
ATOM 1407 N N . VAL A 1 191 ? -11.305 -20.469 15.870 1.00 50.06 191 VAL A N 1
ATOM 1408 C CA . VAL A 1 191 ? -10.582 -19.248 15.470 1.00 50.06 191 VAL A CA 1
ATOM 1409 C C . VAL A 1 191 ? -10.151 -18.415 16.681 1.00 50.06 191 VAL A C 1
ATOM 1411 O O . VAL A 1 191 ? -9.089 -17.794 16.647 1.00 50.06 191 VAL A O 1
ATOM 1414 N N . VAL A 1 192 ? -10.896 -18.486 17.789 1.00 52.59 192 VAL A N 1
ATOM 1415 C CA . VAL A 1 192 ? -10.533 -17.841 19.062 1.00 52.59 192 VAL A CA 1
ATOM 1416 C C . VAL A 1 192 ? -9.381 -18.587 19.747 1.00 52.59 192 VAL A C 1
ATOM 1418 O O . VAL A 1 192 ? -8.469 -17.963 20.294 1.00 52.59 192 VAL A O 1
ATOM 1421 N N . THR A 1 193 ? -9.349 -19.924 19.662 1.00 48.41 193 THR A N 1
ATOM 1422 C CA . THR A 1 193 ? -8.307 -20.719 20.336 1.00 48.41 193 THR A CA 1
ATOM 1423 C C . THR A 1 193 ? -6.919 -20.532 19.716 1.00 48.41 193 THR A C 1
ATOM 1425 O O . THR A 1 193 ? -5.932 -20.515 20.446 1.00 48.41 193 THR A O 1
ATOM 1428 N N . LYS A 1 194 ? -6.815 -20.341 18.391 1.00 45.94 194 LYS A N 1
ATOM 1429 C CA . LYS A 1 194 ? -5.515 -20.166 17.712 1.00 45.94 194 LYS A CA 1
ATOM 1430 C C . LYS A 1 194 ? -4.843 -18.823 18.037 1.00 45.94 194 LYS A C 1
ATOM 1432 O O . LYS A 1 194 ? -3.619 -18.756 18.155 1.00 45.94 194 LYS A O 1
ATOM 1437 N N . ALA A 1 195 ? -5.635 -17.766 18.233 1.00 43.69 195 ALA A N 1
ATOM 1438 C CA . ALA A 1 195 ? -5.130 -16.488 18.737 1.00 43.69 195 ALA A CA 1
ATOM 1439 C C . ALA A 1 195 ? -4.644 -16.618 20.194 1.00 43.69 195 ALA A C 1
ATOM 1441 O O . ALA A 1 195 ? -3.591 -16.090 20.538 1.00 43.69 195 ALA A O 1
ATOM 1442 N N . ALA A 1 196 ? -5.346 -17.400 21.021 1.00 43.97 196 ALA A N 1
ATOM 1443 C CA . ALA A 1 196 ? -4.978 -17.636 22.419 1.00 43.97 196 ALA A CA 1
ATOM 1444 C C . ALA A 1 196 ? -3.800 -18.617 22.616 1.00 43.97 196 ALA A C 1
ATOM 1446 O O . ALA A 1 196 ? -3.133 -18.572 23.649 1.00 43.97 196 ALA A O 1
ATOM 1447 N N . SER A 1 197 ? -3.527 -19.511 21.658 1.00 42.25 197 SER A N 1
ATOM 1448 C CA . SER A 1 197 ? -2.436 -20.494 21.762 1.00 42.25 197 SER A CA 1
ATOM 1449 C C . SER A 1 197 ? -1.069 -19.947 21.350 1.00 42.25 197 SER A C 1
ATOM 1451 O O . SER A 1 197 ? -0.054 -20.534 21.711 1.00 42.25 197 SER A O 1
ATOM 1453 N N . THR A 1 198 ? -1.023 -18.837 20.608 1.00 44.38 198 THR A N 1
ATOM 1454 C CA . THR A 1 198 ? 0.249 -18.224 20.178 1.00 44.38 198 THR A CA 1
ATOM 1455 C C . THR A 1 198 ? 0.914 -17.424 21.313 1.00 44.38 198 THR A C 1
ATOM 1457 O O . THR A 1 198 ? 2.103 -17.142 21.244 1.00 44.38 198 THR A O 1
ATOM 1460 N N . ASP A 1 199 ? 0.182 -17.142 22.399 1.00 45.03 199 ASP A N 1
ATOM 1461 C CA . ASP A 1 199 ? 0.630 -16.302 23.523 1.00 45.03 199 ASP A CA 1
ATOM 1462 C C . ASP A 1 199 ? 0.953 -17.092 24.815 1.00 45.03 199 ASP A C 1
ATOM 1464 O O . ASP A 1 199 ? 1.225 -16.524 25.867 1.00 45.03 199 ASP A O 1
ATOM 1468 N N . ARG A 1 200 ? 0.941 -18.436 24.774 1.00 42.31 200 ARG A N 1
ATOM 1469 C CA . ARG A 1 200 ? 1.293 -19.299 25.931 1.00 42.31 200 ARG A CA 1
ATOM 1470 C C . ARG A 1 200 ? 2.587 -20.095 25.744 1.00 42.31 200 ARG A C 1
ATOM 1472 O O . ARG A 1 200 ? 2.735 -21.179 26.300 1.00 42.31 200 ARG A O 1
ATOM 1479 N N . GLY A 1 201 ? 3.518 -19.574 24.948 1.00 40.41 201 GLY A N 1
ATOM 1480 C CA . GLY A 1 201 ? 4.787 -20.237 24.622 1.00 40.41 201 GLY A CA 1
ATOM 1481 C C . GLY A 1 201 ? 6.007 -19.810 25.444 1.00 40.41 201 GLY A C 1
ATOM 1482 O O . GLY A 1 201 ? 7.093 -20.316 25.185 1.00 40.41 201 GLY A O 1
ATOM 1483 N N . SER A 1 202 ? 5.879 -18.895 26.410 1.00 44.47 202 SER A N 1
ATOM 1484 C CA . SER A 1 202 ? 7.027 -18.400 27.186 1.00 44.47 202 SER A CA 1
ATOM 1485 C C . SER A 1 202 ? 6.702 -18.251 28.672 1.00 44.47 202 SER A C 1
ATOM 1487 O O . SER A 1 202 ? 6.553 -17.149 29.194 1.00 44.47 202 SER A O 1
ATOM 1489 N N . THR A 1 203 ? 6.603 -19.377 29.377 1.00 40.66 203 THR A N 1
ATOM 1490 C CA . THR A 1 203 ? 6.792 -19.405 30.834 1.00 40.66 203 THR A CA 1
ATOM 1491 C C . THR A 1 203 ? 8.267 -19.137 31.159 1.00 40.66 203 THR A C 1
ATOM 1493 O O . THR A 1 203 ? 9.119 -19.883 30.670 1.00 40.66 203 THR A O 1
ATOM 1496 N N . PRO A 1 204 ? 8.604 -18.140 31.996 1.00 41.34 204 PRO A N 1
ATOM 1497 C CA . PRO A 1 204 ? 9.947 -18.016 32.541 1.00 41.34 204 PRO A CA 1
ATOM 1498 C C . PRO A 1 204 ? 10.169 -19.132 33.569 1.00 41.34 204 PRO A C 1
ATOM 1500 O O . PRO A 1 204 ? 9.398 -19.274 34.519 1.00 41.34 204 PRO A O 1
ATOM 1503 N N . GLN A 1 205 ? 11.220 -19.934 33.386 1.00 43.00 205 GLN A N 1
ATOM 1504 C CA . GLN A 1 205 ? 11.735 -20.792 34.453 1.00 43.00 205 GLN A CA 1
ATOM 1505 C C . GLN A 1 205 ? 12.253 -19.904 35.591 1.00 43.00 205 GLN A C 1
ATOM 1507 O O . GLN A 1 205 ? 13.167 -19.104 35.406 1.00 43.00 205 GLN A O 1
ATOM 1512 N N . SER A 1 206 ? 11.655 -20.060 36.770 1.00 45.22 206 SER A N 1
ATOM 1513 C CA . SER A 1 206 ? 12.160 -19.527 38.034 1.00 45.22 206 SER A CA 1
ATOM 1514 C C . SER A 1 206 ? 13.358 -20.369 38.492 1.00 45.22 206 SER A C 1
ATOM 1516 O O . SER A 1 206 ? 13.211 -21.593 38.553 1.00 45.22 206 SER A O 1
ATOM 1518 N N . PRO A 1 207 ? 14.512 -19.791 38.872 1.00 45.91 207 PRO A N 1
ATOM 1519 C CA . PRO A 1 207 ? 15.530 -20.546 39.582 1.00 45.91 207 PRO A CA 1
ATOM 1520 C C . PRO A 1 207 ? 15.136 -20.632 41.062 1.00 45.91 207 PRO A C 1
ATOM 1522 O O . PRO A 1 207 ? 15.014 -19.622 41.756 1.00 45.91 207 PRO A O 1
ATOM 1525 N N . ALA A 1 208 ? 14.887 -21.855 41.527 1.00 47.28 208 ALA A N 1
ATOM 1526 C CA . ALA A 1 208 ? 14.871 -22.186 42.944 1.00 47.28 208 ALA A CA 1
ATOM 1527 C C . ALA A 1 208 ? 16.317 -22.186 43.463 1.00 47.28 208 ALA A C 1
ATOM 1529 O O . ALA A 1 208 ? 17.222 -22.662 42.780 1.00 47.28 208 ALA A O 1
ATOM 1530 N N . GLY A 1 209 ? 16.518 -21.616 44.649 1.00 45.69 209 GLY A N 1
ATOM 1531 C CA . GLY A 1 209 ? 17.828 -21.492 45.273 1.00 45.69 209 GLY A CA 1
ATOM 1532 C C . GLY A 1 209 ? 18.456 -22.824 45.682 1.00 45.69 209 GLY A C 1
ATOM 1533 O O . GLY A 1 209 ? 17.765 -23.751 46.106 1.00 45.69 209 GLY A O 1
ATOM 1534 N N . ALA A 1 210 ? 19.782 -22.846 45.593 1.00 38.69 210 ALA A N 1
ATOM 1535 C CA . ALA A 1 210 ? 20.718 -23.476 46.516 1.00 38.69 210 ALA A CA 1
ATOM 1536 C C . ALA A 1 210 ? 22.042 -22.706 46.412 1.00 38.69 210 ALA A C 1
ATOM 1538 O O . ALA A 1 210 ? 22.443 -22.409 45.263 1.00 38.69 210 ALA A O 1
#

Foldseek 3Di:
DVLCCVLAVLLVLQLVLPDLVSLLVSLQLLCVQVVPPDSDSVVSVCVVVPDDDDPVSSVSNSVSRVVSVVVVVVVVDPDSNVSSCPVVVVVVVVLVVLVVVVVVCVVVVPCPLVVQLVVLVVVLVVLVVVVVVCVVVVPDDDPVVVVVSVVVNVVSVVSNVVSCCSVPVRPVVVVVVVVVVVCCVVPVVVVVVVVVVVPPPDDDDDDDDD

Organism: NCBI:txid169427

Secondary structure (DSSP, 8-state):
-HHHHHH-HHHHHHHHSS-HHHHHHHHHHHHHHHT-S---HHHHHHHHHHS---HHHHHHHHHHHHHHHHHHHHTT--SHHHHHTHHHHHHHHHHHHHHHHHHHHHHTT--HHHHHHHHHHHHHHHHHHHHHHHHHTT----HHHHHHHHHHHHHHHHHHHHHHHHHHTTHHHHHHHHHHHHHHHH-HHHHHHHHHHTT-S-PPPPPPP-

Sequence (210 aa):
MDVLKTVAPWLVTALTGGVPGIAAMAASAIAGKLGLGDGSVDAVRSALTGQQMTPEQLLALKQADDDFALKMRQAGFTHAENMAGIQVQADRVAADDRASARNFAAAEHDHTARNLAYMYTVALFAVIGLEFLLAAREVRLDDGVMRALDTLFGILIAMVLGSKEYFFGSSSRADRQAAAITQFAVSPDTVVTKAASTDRGSTPQSPAGA